Protein AF-A0A258L8W0-F1 (afdb_monomer)

Sequence (199 aa):
QYFHHAEPKHLDPQQTSNQTEILADDLEKEKIKGAIRTDFILSAEIIVITLGTVASVSFSNQVMVLVGIAIIMTVGVYGLVAAIVKLDDGGLYLAQCQAQTIIGAIKRKFGFAILKFAPYLMKALSVLGTAAMFLVGGAILTHGIPAVHHGIEQLAAGLSAAWLQWLVPTLLDGVFGVVAGIAALLIVMPAQRLFQSRQ

Nearest PDB structures (foldseek):
  1ez3-assembly1_A  TM=3.691E-01  e=5.445E+00  Rattus norvegicus
  5jtb-assembly1_A  TM=2.374E-01  e=9.234E+00  Homo sapiens

pLDDT: mean 84.36, std 12.01, range [45.19, 96.44]

Structure (mmCIF, N/CA/C/O backbone):
data_AF-A0A258L8W0-F1
#
_entry.id   AF-A0A258L8W0-F1
#
loop_
_atom_site.group_PDB
_atom_site.id
_atom_site.type_symbol
_atom_site.label_atom_id
_atom_site.label_alt_id
_atom_site.label_comp_id
_atom_site.label_asym_id
_atom_site.label_entity_id
_atom_site.label_seq_id
_atom_site.pdbx_PDB_ins_code
_atom_site.Cartn_x
_atom_site.Cartn_y
_atom_site.Cartn_z
_atom_site.occupancy
_atom_site.B_iso_or_equiv
_atom_site.auth_seq_id
_atom_site.auth_comp_id
_atom_site.auth_asym_id
_atom_site.auth_atom_id
_atom_site.pdbx_PDB_model_num
ATOM 1 N N . GLN A 1 1 ? -36.843 -57.530 16.613 1.00 51.16 1 GLN A N 1
ATOM 2 C CA . GLN A 1 1 ? -35.413 -57.902 16.650 1.00 51.16 1 GLN A CA 1
ATOM 3 C C . GLN A 1 1 ? -34.679 -56.939 15.724 1.00 51.16 1 GLN A C 1
ATOM 5 O O . GLN A 1 1 ? -35.171 -56.742 14.623 1.00 51.16 1 GLN A O 1
ATOM 10 N N . TYR A 1 2 ? -33.589 -56.325 16.204 1.00 45.19 2 TYR A N 1
ATOM 11 C CA . TYR A 1 2 ? -32.735 -55.313 15.544 1.00 45.19 2 TYR A CA 1
ATOM 12 C C . TYR A 1 2 ? -33.143 -53.831 15.655 1.00 45.19 2 TYR A C 1
ATOM 14 O O . TYR A 1 2 ? -33.259 -53.125 14.661 1.00 45.19 2 TYR A O 1
ATOM 22 N N . PHE A 1 3 ? -33.239 -53.332 16.891 1.00 47.81 3 PHE A N 1
ATOM 23 C CA . PHE A 1 3 ? -32.796 -51.966 17.190 1.00 47.81 3 PHE A CA 1
ATOM 24 C C . PHE A 1 3 ? -31.329 -52.053 17.621 1.00 47.81 3 PHE A C 1
ATOM 26 O O . PHE A 1 3 ? -31.034 -52.390 18.765 1.00 47.81 3 PHE A O 1
ATOM 33 N N . HIS A 1 4 ? -30.401 -51.821 16.691 1.00 51.84 4 HIS A N 1
ATOM 34 C CA . HIS A 1 4 ? -29.028 -51.509 17.068 1.00 51.84 4 HIS A CA 1
ATOM 35 C C . HIS A 1 4 ? -29.033 -50.084 17.619 1.00 51.84 4 HIS A C 1
ATOM 37 O O . HIS A 1 4 ? -29.134 -49.116 16.868 1.00 51.84 4 HIS A O 1
ATOM 43 N N . HIS A 1 5 ? -28.944 -49.967 18.941 1.00 49.69 5 HIS A N 1
ATOM 44 C CA . HIS A 1 5 ? -28.397 -48.778 19.571 1.00 49.69 5 HIS A CA 1
ATOM 45 C C . HIS A 1 5 ? -26.986 -48.584 19.006 1.00 49.69 5 HIS A C 1
ATOM 47 O O . HIS A 1 5 ? -26.054 -49.280 19.399 1.00 49.69 5 HIS A O 1
ATOM 53 N N . ALA A 1 6 ? -26.834 -47.683 18.036 1.00 50.84 6 ALA A N 1
ATOM 54 C CA . 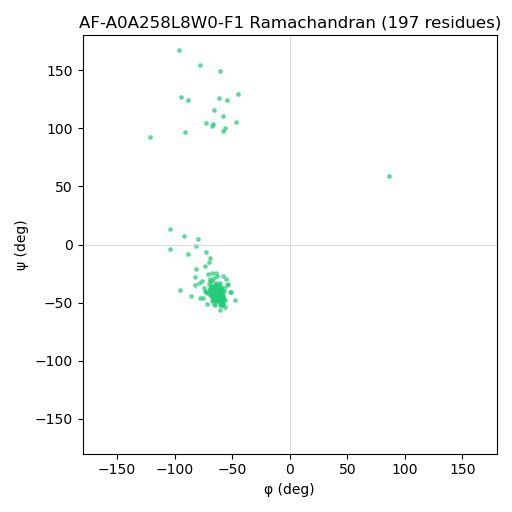ALA A 1 6 ? -25.554 -47.030 17.849 1.00 50.84 6 ALA A CA 1
ATOM 55 C C . ALA A 1 6 ? -25.375 -46.160 19.094 1.00 50.84 6 ALA A C 1
ATOM 57 O O . ALA A 1 6 ? -26.049 -45.139 19.240 1.00 50.84 6 ALA A O 1
ATOM 58 N N . GLU A 1 7 ? -24.555 -46.631 20.035 1.00 47.53 7 GLU A N 1
ATOM 59 C CA . GLU A 1 7 ? -24.037 -45.787 21.105 1.00 47.53 7 GLU A CA 1
ATOM 60 C C . GLU A 1 7 ? -23.579 -44.466 20.474 1.00 47.53 7 GLU A C 1
ATOM 62 O O . GLU A 1 7 ? -22.844 -44.496 19.476 1.00 47.53 7 GLU A O 1
ATOM 67 N N . PRO A 1 8 ? -24.004 -43.302 20.996 1.00 52.06 8 PRO A N 1
ATOM 68 C CA . PRO A 1 8 ? -23.339 -42.069 20.642 1.00 52.06 8 PRO A CA 1
ATOM 69 C C . PRO A 1 8 ? -21.888 -42.271 21.055 1.00 52.06 8 PRO A C 1
ATOM 71 O O . PRO A 1 8 ? -21.591 -42.409 22.238 1.00 52.06 8 PRO A O 1
ATOM 74 N N . LYS A 1 9 ? -21.001 -42.370 20.061 1.00 49.69 9 LYS A N 1
ATOM 75 C CA . LYS A 1 9 ? -19.556 -42.391 20.249 1.00 49.69 9 LYS A CA 1
ATOM 76 C C . LYS A 1 9 ? -19.256 -41.250 21.214 1.00 49.69 9 LYS A C 1
ATOM 78 O O . LYS A 1 9 ? -19.430 -40.094 20.832 1.00 49.69 9 LYS A O 1
ATOM 83 N N . HIS A 1 10 ? -18.952 -41.584 22.469 1.00 49.53 10 HIS A N 1
ATOM 84 C CA . HIS A 1 10 ? -18.651 -40.615 23.509 1.00 49.53 10 HIS A CA 1
ATOM 85 C C . HIS A 1 10 ? -17.459 -39.806 22.993 1.00 49.53 10 HIS A C 1
ATOM 87 O O . HIS A 1 10 ? -16.328 -40.282 22.987 1.00 49.53 10 HIS A O 1
ATOM 93 N N . LEU A 1 11 ? -17.745 -38.634 22.425 1.00 56.94 11 LEU A N 1
ATOM 94 C CA . LEU A 1 11 ? -16.742 -37.658 22.043 1.00 56.94 11 LEU A CA 1
ATOM 95 C C . LEU A 1 11 ? -16.148 -37.189 23.360 1.00 56.94 11 LEU A C 1
ATOM 97 O O . LEU A 1 11 ? -16.807 -36.478 24.119 1.00 56.94 11 LEU A O 1
ATOM 101 N N . ASP A 1 12 ? -14.949 -37.675 23.659 1.00 54.94 12 ASP A N 1
ATOM 102 C CA . ASP A 1 12 ? -14.231 -37.318 24.869 1.00 54.94 12 ASP A CA 1
ATOM 103 C C . ASP A 1 12 ? -14.127 -35.781 24.925 1.00 54.94 12 ASP A C 1
ATOM 105 O O . ASP A 1 12 ? -13.632 -35.164 23.969 1.00 54.94 12 ASP A O 1
ATOM 109 N N . PRO A 1 13 ? -14.584 -35.116 26.003 1.00 56.16 13 PRO A N 1
ATOM 110 C CA . PRO A 1 13 ? -14.490 -33.661 26.127 1.00 56.16 13 PRO A CA 1
ATOM 111 C C . PRO A 1 13 ? -13.050 -33.145 25.961 1.00 56.16 13 PRO A C 1
ATOM 113 O O . PRO A 1 13 ? -12.844 -32.060 25.421 1.00 56.16 13 PRO A O 1
ATOM 116 N N . GLN A 1 14 ? -12.054 -33.965 26.327 1.00 55.12 14 GLN A N 1
ATOM 117 C CA . GLN A 1 14 ? -10.624 -33.693 26.131 1.00 55.12 14 GLN A CA 1
ATOM 118 C C . GLN A 1 14 ? -10.156 -33.761 24.667 1.00 55.12 14 GLN A C 1
ATOM 120 O O . GLN A 1 14 ? -9.167 -33.117 24.314 1.00 55.12 14 GLN A O 1
ATOM 125 N N . GLN A 1 15 ? -10.836 -34.508 23.791 1.00 53.56 15 GLN A N 1
ATOM 126 C CA . GLN A 1 15 ? -10.522 -34.521 22.356 1.00 53.56 15 GLN A CA 1
ATOM 127 C C . GLN A 1 15 ? -11.101 -33.293 21.642 1.00 53.56 15 GLN A C 1
ATOM 129 O O . GLN A 1 15 ? -10.472 -32.763 20.729 1.00 53.56 15 GLN A O 1
ATOM 134 N N . THR A 1 16 ? -12.256 -32.798 22.097 1.00 53.41 16 THR A N 1
ATOM 135 C CA . THR A 1 16 ? -12.902 -31.602 21.528 1.00 53.41 16 THR A CA 1
ATOM 136 C C . THR A 1 16 ? -12.179 -30.315 21.944 1.00 53.41 16 THR A C 1
ATOM 138 O O . THR A 1 16 ? -12.022 -29.413 21.121 1.00 53.41 16 THR A O 1
ATOM 141 N N . SER A 1 17 ? -11.672 -30.235 23.183 1.00 57.59 17 SER A N 1
ATOM 142 C CA . SER A 1 17 ? -10.869 -29.092 23.645 1.00 57.59 17 SER A CA 1
ATOM 143 C C . SER A 1 17 ? -9.535 -28.989 22.901 1.00 57.59 17 SER A C 1
ATOM 145 O O . SER A 1 17 ? -9.240 -27.933 22.355 1.00 57.59 17 SER A O 1
ATOM 147 N N . ASN A 1 18 ? -8.799 -30.100 22.763 1.00 61.00 18 ASN A N 1
ATOM 148 C CA . ASN A 1 18 ? -7.532 -30.127 22.024 1.00 61.00 18 ASN A CA 1
ATOM 149 C C . ASN A 1 18 ? -7.718 -29.766 20.544 1.00 61.00 18 ASN A C 1
ATOM 151 O O . ASN A 1 18 ? -6.944 -28.986 20.003 1.00 61.00 18 ASN A O 1
ATOM 155 N N . GLN A 1 19 ? -8.751 -30.288 19.873 1.00 62.31 19 GLN A N 1
ATOM 156 C CA . GLN A 1 19 ? -9.008 -29.933 18.471 1.00 62.31 19 GLN A CA 1
ATOM 157 C C . GLN A 1 19 ? -9.385 -28.456 18.310 1.00 62.31 19 GLN A C 1
ATOM 159 O O . GLN A 1 19 ? -8.938 -27.820 17.362 1.00 62.31 19 GLN A O 1
ATOM 164 N N . THR A 1 20 ? -10.161 -27.890 19.237 1.00 66.81 20 THR A N 1
ATOM 165 C CA . THR A 1 20 ? -10.550 -26.471 19.184 1.00 66.81 20 THR A CA 1
ATOM 166 C C . THR A 1 20 ? -9.358 -25.545 19.446 1.00 66.81 20 THR A C 1
ATOM 168 O O . THR A 1 20 ? -9.224 -24.528 18.771 1.00 66.81 20 THR A O 1
ATOM 171 N N . GLU A 1 21 ? -8.466 -25.909 20.372 1.00 67.88 21 GLU A N 1
ATOM 172 C CA . GLU A 1 21 ? -7.233 -25.163 20.660 1.00 67.88 21 GLU A CA 1
ATOM 173 C C . GLU A 1 21 ? -6.228 -25.232 19.499 1.00 67.88 21 GLU A C 1
ATOM 175 O O . GLU A 1 21 ? -5.686 -24.199 19.110 1.00 67.88 21 GLU A O 1
ATOM 180 N N . ILE A 1 22 ? -6.042 -26.407 18.882 1.00 68.75 22 ILE A N 1
ATOM 181 C CA . ILE A 1 22 ? -5.173 -26.574 17.701 1.00 68.75 22 ILE A CA 1
ATOM 182 C C . ILE A 1 22 ? -5.699 -25.746 16.517 1.00 68.75 22 ILE A C 1
ATOM 184 O O . ILE A 1 22 ? -4.935 -25.031 15.874 1.00 68.75 22 ILE A O 1
ATOM 188 N N . LEU A 1 23 ? -7.014 -25.774 16.263 1.00 72.69 23 LEU A N 1
ATOM 189 C CA . LEU A 1 23 ? -7.635 -24.973 15.202 1.00 72.69 23 LEU A CA 1
ATOM 190 C C . LEU A 1 23 ? -7.525 -23.462 15.467 1.00 72.69 23 LEU A C 1
ATOM 192 O O . LEU A 1 23 ? -7.377 -22.687 14.524 1.00 72.69 23 LEU A O 1
ATOM 196 N N . ALA A 1 24 ? -7.597 -23.023 16.726 1.00 77.25 24 ALA A N 1
ATOM 197 C CA . ALA A 1 24 ? -7.442 -21.614 17.084 1.00 77.25 24 ALA A CA 1
ATOM 198 C C . ALA A 1 24 ? -6.004 -21.111 16.859 1.00 77.25 24 ALA A C 1
ATOM 200 O O . ALA A 1 24 ? -5.827 -20.029 16.295 1.00 77.25 24 ALA A O 1
ATOM 201 N N . ASP A 1 25 ? -5.001 -21.908 17.235 1.00 81.06 25 ASP A N 1
ATOM 202 C CA . ASP A 1 25 ? -3.576 -21.596 17.049 1.00 81.06 25 ASP A CA 1
ATOM 203 C C . ASP A 1 25 ? -3.191 -21.554 15.556 1.00 81.06 25 ASP A C 1
ATOM 205 O O . ASP A 1 25 ? -2.486 -20.648 15.106 1.00 81.06 25 ASP A O 1
ATOM 209 N N . ASP A 1 26 ? -3.726 -22.466 14.740 1.00 80.62 26 ASP A N 1
ATOM 210 C CA . ASP A 1 26 ? -3.496 -22.463 13.289 1.00 80.62 26 ASP A CA 1
ATOM 211 C C . ASP A 1 26 ? -4.078 -21.210 12.611 1.00 80.62 26 ASP A C 1
ATOM 213 O O . ASP A 1 26 ? -3.403 -20.562 11.804 1.00 80.62 26 ASP A O 1
ATOM 217 N N . LEU A 1 27 ? -5.293 -20.797 12.989 1.00 85.19 27 LEU A N 1
ATOM 218 C CA . LEU A 1 27 ? -5.906 -19.564 12.483 1.00 85.19 27 LEU A CA 1
ATOM 219 C C . LEU A 1 27 ? -5.147 -18.304 12.924 1.00 85.19 27 LEU A C 1
ATOM 221 O O . LEU A 1 27 ? -5.076 -17.327 12.172 1.00 85.19 27 LEU A O 1
ATOM 225 N N . GLU A 1 28 ? -4.597 -18.288 14.138 1.00 85.56 28 GLU A N 1
ATOM 226 C CA . GLU A 1 28 ? -3.771 -17.183 14.628 1.00 85.56 28 GLU A CA 1
ATOM 227 C C . GLU A 1 28 ? -2.455 -17.088 13.847 1.00 85.56 28 GLU A C 1
ATOM 229 O O . GLU A 1 28 ? -2.113 -16.015 13.337 1.00 85.56 28 GLU A O 1
ATOM 234 N N . LYS A 1 29 ? -1.767 -18.216 13.646 1.00 85.81 29 LYS A N 1
ATOM 235 C CA . LYS A 1 29 ? -0.545 -18.291 12.832 1.00 85.81 29 LYS A CA 1
ATOM 236 C C . LYS A 1 29 ? -0.778 -17.830 11.399 1.00 85.81 29 LYS A C 1
ATOM 238 O O . LYS A 1 29 ? 0.050 -17.093 10.858 1.00 85.81 29 LYS A O 1
ATOM 243 N N . GLU A 1 30 ? -1.888 -18.217 10.775 1.00 85.25 30 GLU A N 1
ATOM 244 C CA . GLU A 1 30 ? -2.232 -17.759 9.426 1.00 85.25 30 GLU A CA 1
ATOM 245 C C . GLU A 1 30 ? -2.452 -16.245 9.366 1.00 85.25 30 GLU A C 1
ATOM 247 O O . GLU A 1 30 ? -1.932 -15.585 8.459 1.00 85.25 30 GLU A O 1
ATOM 252 N N . LYS A 1 31 ? -3.150 -15.668 10.353 1.00 85.88 31 LYS A N 1
ATOM 253 C CA . LYS A 1 31 ? -3.352 -14.214 10.449 1.00 85.88 31 LYS A CA 1
ATOM 254 C C . LYS A 1 31 ? -2.032 -13.470 10.621 1.00 85.88 31 LYS A C 1
ATOM 256 O O . LYS A 1 31 ? -1.784 -12.510 9.892 1.00 85.88 31 LYS A O 1
ATOM 261 N N . ILE A 1 32 ? -1.168 -13.931 11.527 1.00 88.81 32 ILE A N 1
ATOM 262 C CA . ILE A 1 32 ? 0.155 -13.336 11.761 1.00 88.81 32 ILE A CA 1
ATOM 263 C C . ILE A 1 32 ? 0.994 -13.408 10.481 1.00 88.81 32 ILE A C 1
ATOM 265 O O . ILE A 1 32 ? 1.554 -12.405 10.039 1.00 88.81 32 ILE A O 1
ATOM 269 N N . LYS A 1 33 ? 1.030 -14.570 9.822 1.00 86.25 33 LYS A N 1
ATOM 270 C CA . LYS A 1 33 ? 1.772 -14.767 8.570 1.00 86.25 33 LYS A CA 1
ATOM 271 C C . LYS A 1 33 ? 1.262 -13.865 7.443 1.00 86.25 33 LYS A C 1
ATOM 273 O O . LYS A 1 33 ? 2.066 -13.329 6.678 1.00 86.25 33 LYS A O 1
ATOM 278 N N . GLY A 1 34 ? -0.054 -13.686 7.338 1.00 85.81 34 GLY A N 1
ATOM 279 C CA . GLY A 1 34 ? -0.676 -12.766 6.385 1.00 85.81 34 GLY A CA 1
ATOM 280 C C . GLY A 1 34 ? -0.311 -11.304 6.655 1.00 85.81 34 GLY A C 1
ATOM 281 O O . GLY A 1 34 ? 0.058 -10.581 5.725 1.00 85.81 34 GLY A O 1
ATOM 282 N N . ALA A 1 35 ? -0.340 -10.887 7.923 1.00 86.00 35 ALA A N 1
ATOM 283 C CA . ALA A 1 35 ? 0.034 -9.537 8.336 1.00 86.00 35 ALA A CA 1
ATOM 284 C C . ALA A 1 35 ? 1.503 -9.228 8.011 1.00 86.00 35 ALA A C 1
ATOM 286 O O . ALA A 1 35 ? 1.780 -8.218 7.369 1.00 86.00 35 ALA A O 1
ATOM 287 N N . ILE A 1 36 ? 2.427 -10.140 8.337 1.00 88.12 36 ILE A N 1
ATOM 288 C CA . ILE A 1 36 ? 3.862 -9.980 8.041 1.00 88.12 36 ILE A CA 1
ATOM 289 C C . ILE A 1 36 ? 4.106 -9.843 6.535 1.00 88.12 36 ILE A C 1
ATOM 291 O O . ILE A 1 36 ? 4.871 -8.985 6.102 1.00 88.12 36 ILE A O 1
ATOM 295 N N . ARG A 1 37 ? 3.449 -10.671 5.709 1.00 86.12 37 ARG A N 1
ATOM 296 C CA . ARG A 1 37 ? 3.601 -10.591 4.248 1.00 86.12 37 ARG A CA 1
ATOM 297 C C . ARG A 1 37 ? 3.140 -9.234 3.714 1.00 86.12 37 ARG A C 1
ATOM 299 O O . ARG A 1 37 ? 3.797 -8.675 2.844 1.00 86.12 37 ARG A O 1
ATOM 306 N N . THR A 1 38 ? 2.022 -8.730 4.225 1.00 86.44 38 THR A N 1
ATOM 307 C CA . THR A 1 38 ? 1.450 -7.447 3.798 1.00 86.44 38 THR A CA 1
ATOM 308 C C . THR A 1 38 ? 2.361 -6.282 4.191 1.00 86.44 38 THR A C 1
ATOM 310 O O . THR A 1 38 ? 2.636 -5.418 3.363 1.00 86.44 38 THR A O 1
ATOM 313 N N . ASP A 1 39 ? 2.895 -6.300 5.412 1.00 85.81 39 ASP A N 1
ATOM 314 C CA . ASP A 1 39 ? 3.819 -5.280 5.921 1.00 85.81 39 ASP A CA 1
ATOM 315 C C . ASP A 1 39 ? 5.165 -5.281 5.171 1.00 85.81 39 ASP A C 1
ATOM 317 O O . ASP A 1 39 ? 5.691 -4.226 4.814 1.00 85.81 39 ASP A O 1
ATOM 321 N N . PHE A 1 40 ? 5.690 -6.462 4.819 1.00 86.00 40 PHE A N 1
ATOM 322 C CA . PHE A 1 40 ? 6.905 -6.577 4.003 1.00 86.00 40 PHE A CA 1
ATOM 323 C C . PHE A 1 40 ? 6.719 -6.010 2.591 1.00 86.00 40 PHE A C 1
ATOM 325 O O . PHE A 1 40 ? 7.595 -5.318 2.078 1.00 86.00 40 PHE A O 1
ATOM 332 N N . ILE A 1 41 ? 5.575 -6.282 1.957 1.00 84.88 41 ILE A N 1
ATOM 333 C CA . ILE A 1 41 ? 5.279 -5.751 0.622 1.00 84.88 41 ILE A CA 1
ATOM 334 C C . ILE A 1 41 ? 5.144 -4.226 0.680 1.00 84.88 41 ILE A C 1
ATOM 336 O O . ILE A 1 41 ? 5.787 -3.547 -0.117 1.00 84.88 41 ILE A O 1
ATOM 340 N N . LEU A 1 42 ? 4.395 -3.684 1.650 1.00 86.69 42 LEU A N 1
ATOM 341 C CA . LEU A 1 42 ? 4.242 -2.230 1.788 1.00 86.69 42 LEU A CA 1
ATOM 342 C C . LEU A 1 42 ? 5.553 -1.517 2.105 1.00 86.69 42 LEU A C 1
ATOM 344 O O . LEU A 1 42 ? 5.834 -0.456 1.550 1.00 86.69 42 LEU A O 1
ATOM 348 N N . SER A 1 43 ? 6.371 -2.079 2.989 1.00 87.19 43 SER A N 1
ATOM 349 C CA . SER A 1 43 ? 7.666 -1.482 3.313 1.00 87.19 43 SER A CA 1
ATOM 350 C C . SER A 1 43 ? 8.622 -1.523 2.117 1.00 87.19 43 SER A C 1
ATOM 352 O O . SER A 1 43 ? 9.278 -0.520 1.836 1.00 87.19 43 SER A O 1
ATOM 354 N N . ALA A 1 44 ? 8.655 -2.622 1.355 1.00 88.31 44 ALA A N 1
ATOM 355 C CA . ALA A 1 44 ? 9.440 -2.711 0.124 1.00 88.31 44 ALA A CA 1
ATOM 356 C C . ALA A 1 44 ? 8.967 -1.707 -0.941 1.00 88.31 44 ALA A C 1
ATOM 358 O O . ALA A 1 44 ? 9.790 -1.064 -1.589 1.00 88.31 44 ALA A O 1
ATOM 359 N N . GLU A 1 45 ? 7.656 -1.538 -1.089 1.00 87.12 45 GLU A N 1
ATOM 360 C CA . GLU A 1 45 ? 7.031 -0.585 -2.007 1.00 87.12 45 GLU A CA 1
ATOM 361 C C . GLU A 1 45 ? 7.478 0.855 -1.715 1.00 87.12 45 GLU A C 1
ATOM 363 O O . GLU A 1 45 ? 8.015 1.528 -2.598 1.00 87.12 45 GLU A O 1
ATOM 368 N N . ILE A 1 46 ? 7.369 1.299 -0.458 1.00 87.44 46 ILE A N 1
ATOM 369 C CA . ILE A 1 46 ? 7.819 2.634 -0.032 1.00 87.44 46 ILE A CA 1
ATOM 370 C C . ILE A 1 46 ? 9.318 2.820 -0.302 1.00 87.44 46 ILE A C 1
ATOM 372 O O . ILE A 1 46 ? 9.734 3.886 -0.768 1.00 87.44 46 ILE A O 1
ATOM 376 N N . ILE A 1 47 ? 10.133 1.793 -0.041 1.00 89.94 47 ILE A N 1
ATOM 377 C CA . ILE A 1 47 ? 11.581 1.844 -0.273 1.00 89.94 47 ILE A CA 1
ATOM 378 C C . ILE A 1 47 ? 11.892 2.007 -1.761 1.00 89.94 47 ILE A C 1
ATOM 380 O O . ILE A 1 47 ? 12.676 2.887 -2.116 1.00 89.94 47 ILE A O 1
ATOM 384 N N . VAL A 1 48 ? 11.278 1.201 -2.631 1.00 88.88 48 VAL A N 1
ATOM 385 C CA . VAL A 1 48 ? 11.513 1.240 -4.083 1.00 88.88 48 VAL A CA 1
ATOM 386 C C . VAL A 1 48 ? 11.073 2.573 -4.676 1.00 88.88 48 VAL A C 1
ATOM 388 O O . VAL A 1 48 ? 11.820 3.159 -5.457 1.00 88.88 48 VAL A O 1
ATOM 391 N N . ILE A 1 49 ? 9.914 3.095 -4.272 1.00 87.56 49 ILE A N 1
ATOM 392 C CA . ILE A 1 49 ? 9.430 4.407 -4.725 1.00 87.56 49 ILE A CA 1
ATOM 393 C C . ILE A 1 49 ? 10.404 5.498 -4.306 1.00 87.56 49 ILE A C 1
ATOM 395 O O . ILE A 1 49 ? 10.834 6.305 -5.128 1.00 87.56 49 ILE A O 1
ATOM 399 N N . THR A 1 50 ? 10.790 5.502 -3.031 1.00 89.06 50 THR A N 1
ATOM 400 C CA . THR A 1 50 ? 11.717 6.503 -2.509 1.00 89.06 50 THR A CA 1
ATOM 401 C C . THR A 1 50 ? 13.041 6.436 -3.262 1.00 89.06 50 THR A C 1
ATOM 403 O O . THR A 1 50 ? 13.464 7.442 -3.823 1.00 89.06 50 THR A O 1
ATOM 406 N N . LEU A 1 51 ? 13.646 5.250 -3.366 1.00 89.12 51 LEU A N 1
ATOM 407 C CA . LEU A 1 51 ? 14.892 5.035 -4.104 1.00 89.12 51 LEU A CA 1
ATOM 408 C C . LEU A 1 51 ? 14.788 5.465 -5.567 1.00 89.12 51 LEU A C 1
ATOM 410 O O . LEU A 1 51 ? 15.720 6.085 -6.065 1.00 89.12 51 LEU A O 1
ATOM 414 N N . GLY A 1 52 ? 13.667 5.195 -6.236 1.00 86.31 52 GLY A N 1
ATOM 415 C CA . GLY A 1 52 ? 13.422 5.657 -7.600 1.00 86.31 52 GLY A CA 1
ATOM 416 C C . GLY A 1 52 ? 13.414 7.184 -7.705 1.00 86.31 52 GLY A C 1
ATOM 417 O O . GLY A 1 52 ? 14.097 7.745 -8.559 1.00 86.31 52 GLY A O 1
ATOM 418 N N . THR A 1 53 ? 12.710 7.874 -6.802 1.00 86.56 53 THR A N 1
ATOM 419 C CA . THR A 1 53 ? 12.611 9.348 -6.823 1.00 86.56 53 THR A CA 1
ATOM 420 C C . THR A 1 53 ? 13.919 10.058 -6.480 1.00 86.56 53 THR A C 1
ATOM 422 O O . THR A 1 53 ? 14.190 11.136 -7.006 1.00 86.56 53 THR A O 1
ATOM 425 N N . VAL A 1 54 ? 14.751 9.459 -5.624 1.00 92.50 54 VAL A N 1
ATOM 426 C CA . VAL A 1 54 ? 16.038 10.030 -5.202 1.00 92.50 54 VAL A CA 1
ATOM 427 C C . VAL A 1 54 ? 17.242 9.370 -5.879 1.00 92.50 54 VAL A C 1
ATOM 429 O O . VAL A 1 54 ? 18.380 9.605 -5.481 1.00 92.50 54 VAL A O 1
ATOM 432 N N . ALA A 1 55 ? 17.035 8.581 -6.934 1.00 88.81 55 ALA A N 1
ATOM 433 C CA . ALA A 1 55 ? 18.104 7.823 -7.586 1.00 88.81 55 ALA A CA 1
ATOM 434 C C . ALA A 1 55 ? 19.261 8.703 -8.099 1.00 88.81 55 ALA A C 1
ATOM 436 O O . ALA A 1 55 ? 20.398 8.245 -8.191 1.00 88.81 55 ALA A O 1
ATOM 437 N N . SER A 1 56 ? 18.985 9.972 -8.415 1.00 91.81 56 SER A N 1
ATOM 438 C CA . SER A 1 56 ? 19.948 10.925 -8.977 1.00 91.81 56 SER A CA 1
ATOM 439 C C . SER A 1 56 ? 20.764 11.711 -7.941 1.00 91.81 56 SER A C 1
ATOM 441 O O . SER A 1 56 ? 21.700 12.414 -8.326 1.00 91.81 56 SER A O 1
ATOM 443 N N . VAL A 1 57 ? 20.449 11.621 -6.642 1.00 93.62 57 VAL A N 1
ATOM 444 C CA . VAL A 1 57 ? 21.189 12.342 -5.585 1.00 93.62 57 VAL A CA 1
ATOM 445 C C . VAL A 1 57 ? 22.268 11.469 -4.936 1.00 93.62 57 VAL A C 1
ATOM 447 O O . VAL A 1 57 ? 22.298 10.253 -5.115 1.00 93.62 57 VAL A O 1
ATOM 450 N N . SER A 1 58 ? 23.169 12.086 -4.162 1.00 96.44 58 SER A N 1
ATOM 451 C CA . SER A 1 58 ? 24.244 11.372 -3.459 1.00 96.44 58 SER A CA 1
ATOM 452 C C . SER A 1 58 ? 23.701 10.337 -2.468 1.00 96.44 58 SER A C 1
ATOM 454 O O . SER A 1 58 ? 22.657 10.541 -1.848 1.00 96.44 58 SER A O 1
ATOM 456 N N . PHE A 1 59 ? 24.446 9.249 -2.255 1.00 93.81 59 PHE A N 1
ATOM 457 C CA . PHE A 1 59 ? 24.046 8.158 -1.356 1.00 93.81 59 PHE A CA 1
ATOM 458 C C . PHE A 1 59 ? 23.656 8.641 0.054 1.00 93.81 59 PHE A C 1
ATOM 460 O O . PHE A 1 59 ? 22.650 8.204 0.602 1.00 93.81 59 PHE A O 1
ATOM 467 N N . SER A 1 60 ? 24.402 9.602 0.614 1.00 95.56 60 SER A N 1
ATOM 468 C CA . SER A 1 60 ? 24.089 10.196 1.924 1.00 95.56 60 SER A CA 1
ATOM 469 C C . SER A 1 60 ? 22.700 10.846 1.946 1.00 95.56 60 SER A C 1
ATOM 471 O O . SER A 1 60 ? 21.917 10.630 2.872 1.00 95.56 60 SER A O 1
ATOM 473 N N . ASN A 1 61 ? 22.355 11.585 0.886 1.00 94.19 61 ASN A N 1
ATOM 474 C CA . ASN A 1 61 ? 21.041 12.207 0.756 1.00 94.19 61 ASN A CA 1
ATOM 475 C C . ASN A 1 61 ? 19.945 11.159 0.536 1.00 94.19 61 ASN A C 1
ATOM 477 O O . ASN A 1 61 ? 18.867 11.297 1.107 1.00 94.19 61 ASN A O 1
ATOM 481 N N . GLN A 1 62 ? 20.217 10.096 -0.230 1.00 94.62 62 GLN A N 1
ATOM 482 C CA . GLN A 1 62 ? 19.260 9.000 -0.415 1.00 94.62 62 GLN A CA 1
ATOM 483 C C . GLN A 1 62 ? 18.900 8.342 0.919 1.00 94.62 62 GLN A C 1
ATOM 485 O O . GLN A 1 62 ? 17.721 8.190 1.227 1.00 94.62 62 GLN A O 1
ATOM 490 N N . VAL A 1 63 ? 19.903 8.012 1.740 1.00 94.38 63 VAL A N 1
ATOM 491 C CA . VAL A 1 63 ? 19.694 7.411 3.067 1.00 94.38 63 VAL A CA 1
ATOM 492 C C . VAL A 1 63 ? 18.912 8.355 3.979 1.00 94.38 63 VAL A C 1
ATOM 494 O O . VAL A 1 63 ? 17.966 7.925 4.635 1.00 94.38 63 VAL A O 1
ATOM 497 N N . MET A 1 64 ? 19.256 9.646 3.996 1.00 95.75 64 MET A N 1
ATOM 498 C CA . MET A 1 64 ? 18.552 10.640 4.810 1.00 95.75 64 MET A CA 1
ATOM 499 C C . MET A 1 64 ? 17.074 10.767 4.418 1.00 95.75 64 MET A C 1
ATOM 501 O O . MET A 1 64 ? 16.209 10.775 5.295 1.00 95.75 64 MET A O 1
ATOM 505 N N . VAL A 1 65 ? 16.770 10.831 3.118 1.00 94.38 65 VAL A N 1
ATOM 506 C CA . VAL A 1 65 ? 15.385 10.895 2.628 1.00 94.38 65 VAL A CA 1
ATOM 507 C C . VAL A 1 65 ? 14.640 9.600 2.939 1.00 94.38 65 VAL A C 1
ATOM 509 O O . VAL A 1 65 ? 13.518 9.660 3.435 1.00 94.38 65 VAL A O 1
ATOM 512 N N . LEU A 1 66 ? 15.265 8.440 2.723 1.00 92.81 66 LEU A N 1
ATOM 513 C CA . LEU A 1 66 ? 14.655 7.137 2.985 1.00 92.81 66 LEU A CA 1
ATOM 514 C C . LEU A 1 66 ? 14.280 6.964 4.461 1.00 92.81 66 LEU A C 1
ATOM 516 O O . LEU A 1 66 ? 13.153 6.580 4.766 1.00 92.81 66 LEU A O 1
ATOM 520 N N . VAL A 1 67 ? 15.185 7.311 5.381 1.00 94.19 67 VAL A N 1
ATOM 521 C CA . VAL A 1 67 ? 14.912 7.286 6.827 1.00 94.19 67 VAL A CA 1
ATOM 522 C C . VAL A 1 67 ? 13.825 8.298 7.198 1.00 94.19 67 VAL A C 1
ATOM 524 O O . VAL A 1 67 ? 12.916 7.969 7.960 1.00 94.19 67 VAL A O 1
ATOM 527 N N . GLY A 1 68 ? 13.876 9.511 6.640 1.00 95.12 68 GLY A N 1
ATOM 528 C CA . GLY A 1 68 ? 12.869 10.543 6.880 1.00 95.12 68 GLY A CA 1
ATOM 529 C C . GLY A 1 68 ? 11.466 10.106 6.456 1.00 95.12 68 GLY A C 1
ATOM 530 O O . GLY A 1 68 ? 10.532 10.179 7.255 1.00 95.12 68 GLY A O 1
ATOM 531 N N . ILE A 1 69 ? 11.321 9.592 5.232 1.00 93.44 69 ILE A N 1
ATOM 532 C CA . ILE A 1 69 ? 10.049 9.074 4.712 1.00 93.44 69 ILE A CA 1
ATOM 533 C C . ILE A 1 69 ? 9.580 7.874 5.534 1.00 93.44 69 ILE A C 1
ATOM 535 O O . ILE A 1 69 ? 8.408 7.829 5.899 1.00 93.44 69 ILE A O 1
ATOM 539 N N . ALA A 1 70 ? 10.471 6.946 5.898 1.00 90.25 70 ALA A N 1
ATOM 540 C CA . ALA A 1 70 ? 10.109 5.796 6.724 1.00 90.25 70 ALA A CA 1
ATOM 541 C C . ALA A 1 70 ? 9.504 6.221 8.073 1.00 90.25 70 ALA A C 1
ATOM 543 O O . ALA A 1 70 ? 8.452 5.714 8.465 1.00 90.25 70 ALA A O 1
ATOM 544 N N . ILE A 1 71 ? 10.110 7.194 8.763 1.00 94.69 71 ILE A N 1
ATOM 545 C CA . ILE A 1 71 ? 9.591 7.717 10.036 1.00 94.69 71 ILE A CA 1
ATOM 546 C C . ILE A 1 71 ? 8.262 8.446 9.827 1.00 94.69 71 ILE A C 1
ATOM 548 O O . ILE A 1 71 ? 7.303 8.181 10.552 1.00 94.69 71 ILE A O 1
ATOM 552 N N . ILE A 1 72 ? 8.185 9.340 8.835 1.00 94.75 72 ILE A N 1
ATOM 553 C CA . ILE A 1 72 ? 6.974 10.122 8.546 1.00 94.75 72 ILE A CA 1
ATOM 554 C C . ILE A 1 72 ? 5.806 9.202 8.205 1.00 94.75 72 ILE A C 1
ATOM 556 O O . ILE A 1 72 ? 4.717 9.392 8.734 1.00 94.75 72 ILE A O 1
ATOM 560 N N . MET A 1 73 ? 6.021 8.190 7.366 1.00 90.44 73 MET A N 1
ATOM 561 C CA . MET A 1 73 ? 4.977 7.241 6.989 1.00 90.44 73 MET A CA 1
ATOM 562 C C . MET A 1 73 ? 4.578 6.351 8.161 1.00 90.44 73 MET A C 1
ATOM 564 O O . MET A 1 73 ? 3.389 6.138 8.372 1.00 90.44 73 MET A O 1
ATOM 568 N N . THR A 1 74 ? 5.535 5.901 8.977 1.00 91.06 74 THR A N 1
ATOM 569 C CA . THR A 1 74 ? 5.228 5.125 10.185 1.00 91.06 74 THR A CA 1
ATOM 570 C C . THR A 1 74 ? 4.358 5.946 11.136 1.00 91.06 74 THR A C 1
ATOM 572 O O . THR A 1 74 ? 3.245 5.552 11.469 1.00 91.06 74 THR A O 1
ATOM 575 N N . VAL A 1 75 ? 4.803 7.137 11.536 1.00 95.06 75 VAL A N 1
ATOM 576 C CA . VAL A 1 75 ? 4.039 7.976 12.469 1.00 95.06 75 VAL A CA 1
ATOM 577 C C . VAL A 1 75 ? 2.728 8.453 11.842 1.00 95.06 75 VAL A C 1
ATOM 579 O O . VAL A 1 75 ? 1.692 8.441 12.502 1.00 95.06 75 VAL A O 1
ATOM 582 N N . GLY A 1 76 ? 2.749 8.844 10.571 1.00 93.25 76 GLY A N 1
ATOM 583 C CA . GLY A 1 76 ? 1.596 9.375 9.854 1.00 93.25 76 GLY A CA 1
ATOM 584 C C . GLY A 1 76 ? 0.492 8.341 9.663 1.00 93.25 76 GLY A C 1
ATOM 585 O O . GLY A 1 76 ? -0.652 8.603 10.026 1.00 93.25 76 GLY A O 1
ATOM 586 N N . VAL A 1 77 ? 0.820 7.154 9.144 1.00 90.06 77 VAL A N 1
ATOM 587 C CA . VAL A 1 77 ? -0.172 6.103 8.872 1.00 90.06 77 VAL A CA 1
ATOM 588 C C . VAL A 1 77 ? -0.673 5.488 10.174 1.00 90.06 77 VAL A C 1
ATOM 590 O O . VAL A 1 77 ? -1.883 5.460 10.399 1.00 90.06 77 VAL A O 1
ATOM 593 N N . TYR A 1 78 ? 0.222 5.056 11.070 1.00 89.50 78 TYR A N 1
ATOM 594 C CA . TYR A 1 78 ? -0.205 4.461 12.341 1.00 89.50 78 TYR A CA 1
ATOM 595 C C . TYR A 1 78 ? -0.908 5.484 13.240 1.00 89.50 78 TYR A C 1
ATOM 597 O O . TYR A 1 78 ? -1.885 5.140 13.901 1.00 89.50 78 TYR A O 1
ATOM 605 N N . GLY A 1 79 ? -0.480 6.749 13.223 1.00 93.44 79 GLY A N 1
ATOM 606 C CA . GLY A 1 79 ? -1.141 7.837 13.942 1.00 93.44 79 GLY A CA 1
ATOM 607 C C . GLY A 1 79 ? -2.538 8.139 13.401 1.00 93.44 79 GLY A C 1
ATOM 608 O O . GLY A 1 79 ? -3.475 8.277 14.187 1.00 93.44 79 GLY A O 1
ATOM 609 N N . LEU A 1 80 ? -2.709 8.179 12.075 1.00 90.81 80 LEU A N 1
ATOM 610 C CA . LEU A 1 80 ? -4.017 8.365 11.445 1.00 90.81 80 LEU A CA 1
ATOM 611 C C . LEU A 1 80 ? -4.965 7.207 11.774 1.00 90.81 80 LEU A C 1
ATOM 613 O O . LEU A 1 80 ? -6.100 7.444 12.185 1.00 90.81 80 LEU A O 1
ATOM 617 N N . VAL A 1 81 ? -4.502 5.963 11.641 1.00 90.00 81 VAL A N 1
ATOM 618 C CA . VAL A 1 81 ? -5.304 4.775 11.969 1.00 90.00 81 VAL A CA 1
ATOM 619 C C . VAL A 1 81 ? -5.671 4.770 13.453 1.00 90.00 81 VAL A C 1
ATOM 621 O O . VAL A 1 81 ? -6.840 4.588 13.787 1.00 90.00 81 VAL A O 1
ATOM 624 N N . ALA A 1 82 ? -4.721 5.053 14.348 1.00 90.50 82 ALA A N 1
ATOM 625 C CA . ALA A 1 82 ? -4.984 5.146 15.782 1.00 90.50 82 ALA A CA 1
ATOM 626 C C . ALA A 1 82 ? -5.991 6.255 16.114 1.00 90.50 82 ALA A C 1
ATOM 628 O O . ALA A 1 82 ? -6.860 6.054 16.960 1.00 90.50 82 ALA A O 1
ATOM 629 N N . ALA A 1 83 ? -5.922 7.404 15.438 1.00 90.31 83 ALA A N 1
ATOM 630 C CA . ALA A 1 83 ? -6.896 8.476 15.602 1.00 90.31 83 ALA A CA 1
ATOM 631 C C . ALA A 1 83 ? -8.299 8.034 15.163 1.00 90.31 83 ALA A C 1
ATOM 633 O O . ALA A 1 83 ? -9.263 8.277 15.885 1.00 90.31 83 ALA A O 1
ATOM 634 N N . ILE A 1 84 ? -8.418 7.340 14.028 1.00 88.38 84 ILE A N 1
ATOM 635 C CA . ILE A 1 84 ? -9.695 6.810 13.533 1.00 88.38 84 ILE A CA 1
ATOM 636 C C . ILE A 1 84 ? -10.293 5.802 14.523 1.00 88.38 84 ILE A C 1
ATOM 638 O O . ILE A 1 84 ? -11.463 5.925 14.880 1.00 88.38 84 ILE A O 1
ATOM 642 N N . VAL A 1 85 ? -9.493 4.856 15.020 1.00 88.19 85 VAL A N 1
ATOM 643 C CA . VAL A 1 85 ? -9.941 3.854 16.003 1.00 88.19 85 VAL A CA 1
ATOM 644 C C . VAL A 1 85 ? -10.340 4.518 17.323 1.00 88.19 85 VAL A C 1
ATOM 646 O O . VAL A 1 85 ? -11.392 4.222 17.878 1.00 88.19 85 VAL A O 1
ATOM 649 N N . LYS A 1 86 ? -9.566 5.505 17.790 1.00 88.31 86 LYS A N 1
ATOM 650 C CA . LYS A 1 86 ? -9.889 6.263 19.008 1.00 88.31 86 LYS A CA 1
ATOM 651 C C . LYS A 1 86 ? -11.207 7.031 18.882 1.00 88.31 86 LYS A C 1
ATOM 653 O O . LYS A 1 86 ? -11.924 7.180 19.871 1.00 88.31 86 LYS A O 1
ATOM 658 N N . LEU A 1 87 ? -11.517 7.550 17.693 1.00 87.38 87 LEU A N 1
ATOM 659 C CA . LEU A 1 87 ? -12.791 8.217 17.422 1.00 87.38 87 LEU A CA 1
ATOM 660 C C . LEU A 1 87 ? -13.962 7.226 17.442 1.00 87.38 87 LEU A C 1
ATOM 662 O O . LEU A 1 87 ? -15.022 7.587 17.952 1.00 87.38 87 LEU A O 1
ATOM 666 N N . ASP A 1 88 ? -13.772 5.999 16.950 1.00 86.56 88 ASP A N 1
ATOM 667 C CA . ASP A 1 88 ? -14.775 4.927 17.022 1.00 86.56 88 ASP A CA 1
ATOM 668 C C . ASP A 1 88 ? -15.061 4.511 18.477 1.00 86.56 88 ASP A C 1
ATOM 670 O O . ASP A 1 88 ? -16.198 4.611 18.950 1.00 86.56 88 ASP A O 1
ATOM 674 N N . ASP A 1 89 ? -14.010 4.202 19.243 1.00 84.75 89 ASP A N 1
ATOM 675 C CA . ASP A 1 89 ? -14.109 3.872 20.672 1.00 84.75 89 ASP A CA 1
ATOM 676 C C . ASP A 1 89 ? -14.726 5.026 21.486 1.00 84.75 89 ASP A C 1
ATOM 678 O O . ASP A 1 89 ? -15.559 4.829 22.377 1.00 84.75 89 ASP A O 1
ATOM 682 N N . GLY A 1 90 ? -14.362 6.269 21.154 1.00 84.88 90 GLY A N 1
ATOM 683 C CA . GLY A 1 90 ? -14.957 7.472 21.735 1.00 84.88 90 GLY A CA 1
ATOM 684 C C . GLY A 1 90 ? -16.442 7.623 21.392 1.00 84.88 90 GLY A C 1
ATOM 685 O O . GLY A 1 90 ? -17.231 8.060 22.232 1.00 84.88 90 GLY A O 1
ATOM 686 N N . GLY A 1 91 ? -16.854 7.213 20.191 1.00 84.69 91 GLY A N 1
ATOM 687 C CA . GLY A 1 91 ? -18.251 7.167 19.768 1.00 84.69 91 GLY A CA 1
ATOM 688 C C . GLY A 1 91 ? -19.101 6.273 20.669 1.00 84.69 91 GLY A C 1
ATOM 689 O O . GLY A 1 91 ? -20.194 6.678 21.078 1.00 84.69 91 GLY A O 1
ATOM 690 N N . LEU A 1 92 ? -18.571 5.112 21.065 1.00 82.81 92 LEU A N 1
ATOM 691 C CA . LEU A 1 92 ? -19.222 4.210 22.016 1.00 82.81 92 LEU A CA 1
ATOM 692 C C . LEU A 1 92 ? -19.395 4.865 23.395 1.00 82.81 92 LEU A C 1
ATOM 694 O O . LEU A 1 92 ? -20.484 4.812 23.972 1.00 82.81 92 LEU A O 1
ATOM 698 N N . TYR A 1 93 ? -18.363 5.548 23.895 1.00 84.94 93 TYR A N 1
ATOM 699 C CA . TYR A 1 93 ? -18.436 6.289 25.159 1.00 84.94 93 TYR A CA 1
ATOM 700 C C . TYR A 1 93 ? -19.508 7.395 25.123 1.00 84.94 93 TYR A C 1
ATOM 702 O O . TYR A 1 93 ? -20.284 7.558 26.067 1.00 84.94 93 TYR A O 1
ATOM 710 N N . LEU A 1 94 ? -19.619 8.124 24.007 1.00 82.06 94 LEU A N 1
ATOM 711 C CA . LEU A 1 94 ? -20.658 9.141 23.812 1.00 82.06 94 LEU A CA 1
ATOM 712 C C . LEU A 1 94 ? -22.063 8.526 23.706 1.00 82.06 94 LEU A C 1
ATOM 714 O O . LEU A 1 94 ? -23.023 9.106 24.221 1.00 82.06 94 LEU A O 1
ATOM 718 N N . ALA A 1 95 ? -22.195 7.358 23.071 1.00 81.00 95 ALA A N 1
ATOM 719 C CA . ALA A 1 95 ? -23.465 6.648 22.916 1.00 81.00 95 ALA A CA 1
ATOM 720 C C . ALA A 1 95 ? -24.014 6.115 24.252 1.00 81.00 95 ALA A C 1
ATOM 722 O O . ALA A 1 95 ? -25.228 6.091 24.454 1.00 81.00 95 ALA A O 1
ATOM 723 N N . GLN A 1 96 ? -23.135 5.748 25.187 1.00 83.06 96 GLN A N 1
ATOM 724 C CA . GLN A 1 96 ? -23.504 5.266 26.523 1.00 83.06 96 GLN A CA 1
ATOM 725 C C . GLN A 1 96 ? -23.830 6.395 27.517 1.00 83.06 96 GLN A C 1
ATOM 727 O O . GLN A 1 96 ? -24.199 6.129 28.661 1.00 83.06 96 GLN A O 1
ATOM 732 N N . CYS A 1 97 ? -23.730 7.664 27.107 1.00 80.00 97 CYS A N 1
ATOM 733 C CA . CYS A 1 97 ? -23.976 8.799 27.989 1.00 80.00 97 CYS A CA 1
ATOM 734 C C . CYS A 1 97 ? -25.458 8.866 28.432 1.00 80.00 97 CYS A C 1
ATOM 736 O O . CYS A 1 97 ? -26.365 9.087 27.621 1.00 80.00 97 CYS A O 1
ATOM 738 N N . GLN A 1 98 ? -25.703 8.703 29.739 1.00 75.94 98 GLN A N 1
ATOM 739 C CA . GLN A 1 98 ? -27.045 8.657 30.352 1.00 75.94 98 GLN A CA 1
ATOM 740 C C . GLN A 1 98 ? -27.568 10.024 30.829 1.00 75.94 98 GLN A C 1
ATOM 742 O O . GLN A 1 98 ? -28.616 10.106 31.468 1.00 75.94 98 GLN A O 1
ATOM 747 N N . ALA A 1 99 ? -26.860 11.117 30.531 1.00 75.75 99 ALA A N 1
ATOM 748 C CA . ALA A 1 99 ? -27.276 12.449 30.959 1.00 75.75 99 ALA A CA 1
ATOM 749 C C . ALA A 1 99 ? -28.651 12.824 30.366 1.00 75.75 99 ALA A C 1
ATOM 751 O O . ALA A 1 99 ? -28.837 12.807 29.148 1.00 75.75 99 ALA A O 1
ATOM 752 N N . GLN A 1 100 ? -29.603 13.206 31.229 1.00 75.25 100 GLN A N 1
ATOM 753 C CA . GLN A 1 100 ? -30.975 13.583 30.844 1.00 75.25 100 GLN A CA 1
ATOM 754 C C . GLN A 1 100 ? -31.095 15.023 30.298 1.00 75.25 100 GLN A C 1
ATOM 756 O O . GLN A 1 100 ? -32.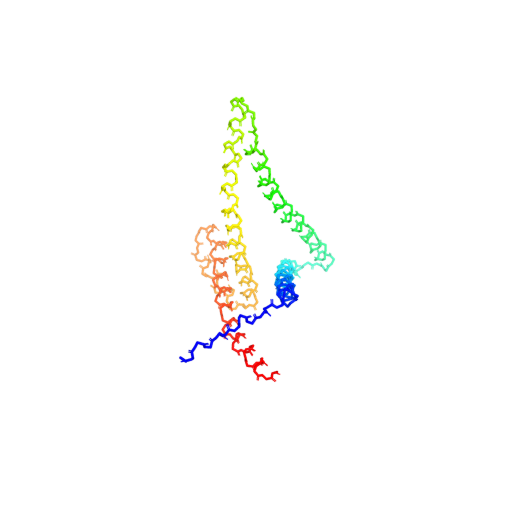184 15.505 30.005 1.00 75.25 100 GLN A O 1
ATOM 761 N N . THR A 1 101 ? -29.974 15.727 30.139 1.00 85.19 101 THR A N 1
ATOM 762 C CA . THR A 1 101 ? -29.919 17.078 29.562 1.00 85.19 101 THR A CA 1
ATOM 763 C C . THR A 1 101 ? -30.033 17.034 28.031 1.00 85.19 101 THR A C 1
ATOM 765 O O . THR A 1 101 ? -29.592 16.074 27.399 1.00 85.19 101 THR A O 1
ATOM 768 N N . ILE A 1 102 ? -30.514 18.116 27.402 1.00 79.69 102 ILE A N 1
ATOM 769 C CA . ILE A 1 102 ? -30.547 18.289 25.930 1.00 79.69 102 ILE A CA 1
ATOM 770 C C . ILE A 1 102 ? -29.167 18.011 25.300 1.00 79.69 102 ILE A C 1
ATOM 772 O O . ILE A 1 102 ? -29.057 17.316 24.291 1.00 79.69 102 ILE A O 1
ATOM 776 N N . ILE A 1 103 ? -28.093 18.472 25.949 1.00 81.94 103 ILE A N 1
ATOM 777 C CA . ILE A 1 103 ? -26.703 18.225 25.532 1.00 81.94 103 ILE A CA 1
ATOM 778 C C . ILE A 1 103 ? -26.352 16.726 25.590 1.00 81.94 103 ILE A C 1
ATOM 780 O O . ILE A 1 103 ? -25.646 16.225 24.717 1.00 81.94 103 ILE A O 1
ATOM 784 N N . GLY A 1 104 ? -26.867 15.991 26.580 1.00 81.31 104 GLY A N 1
ATOM 785 C CA . GLY A 1 104 ? -26.701 14.539 26.698 1.00 81.31 104 GLY A CA 1
ATOM 786 C C . GLY A 1 104 ? -27.394 13.775 25.568 1.00 81.31 104 GLY A C 1
ATOM 787 O O . GLY A 1 104 ? -26.810 12.858 24.993 1.00 81.31 104 GLY A O 1
ATOM 788 N N . ALA A 1 105 ? -28.592 14.209 25.167 1.00 79.81 105 ALA A N 1
ATOM 789 C CA . ALA A 1 105 ? -29.313 13.631 24.033 1.00 79.81 105 ALA A CA 1
ATOM 790 C C . ALA A 1 105 ? -28.586 13.851 22.690 1.00 79.81 105 ALA A C 1
ATOM 792 O O . ALA A 1 105 ? -28.515 12.927 21.875 1.00 79.81 105 ALA A O 1
ATOM 793 N N . ILE A 1 106 ? -28.000 15.036 22.472 1.00 84.50 106 ILE A N 1
ATOM 794 C CA . ILE A 1 106 ? -27.194 15.337 21.275 1.00 84.50 106 ILE A CA 1
ATOM 795 C C . ILE A 1 106 ? -25.927 14.476 21.247 1.00 84.50 106 ILE A C 1
ATOM 797 O O . ILE A 1 106 ? -25.651 13.839 20.232 1.00 84.50 106 ILE A O 1
ATOM 801 N N . LYS A 1 107 ? -25.193 14.396 22.367 1.00 84.75 107 LYS A N 1
ATOM 802 C CA . LYS A 1 107 ? -23.989 13.556 22.492 1.00 84.75 107 LYS A CA 1
ATOM 803 C C . LYS A 1 107 ? -24.287 12.086 22.207 1.00 84.75 107 LYS A C 1
ATOM 805 O O . LYS A 1 107 ? -23.569 11.468 21.429 1.00 84.75 107 LYS A O 1
ATOM 810 N N . ARG A 1 108 ? -25.389 11.556 22.746 1.00 85.00 108 ARG A N 1
ATOM 811 C CA . ARG A 1 108 ? -25.833 10.181 22.491 1.00 85.00 108 ARG A CA 1
ATOM 812 C C . ARG A 1 108 ? -26.149 9.944 21.016 1.00 85.00 108 ARG A C 1
ATOM 814 O O . ARG A 1 108 ? -25.680 8.968 20.440 1.00 85.00 108 ARG A O 1
ATOM 821 N N . LYS A 1 109 ? -26.908 10.845 20.383 1.00 85.69 109 LYS A N 1
ATOM 822 C CA . LYS A 1 109 ? -27.247 10.744 18.953 1.00 85.69 109 LYS A CA 1
ATOM 823 C C . LYS A 1 109 ? -25.996 10.791 18.070 1.00 85.69 109 LYS A C 1
ATOM 825 O O . LYS A 1 109 ? -25.912 10.039 17.104 1.00 85.69 109 LYS A O 1
ATOM 830 N N . PHE A 1 110 ? -25.025 11.633 18.420 1.00 86.38 110 PHE A N 1
ATOM 831 C CA . PHE A 1 110 ? -23.742 11.719 17.726 1.00 86.38 110 PHE A CA 1
ATOM 832 C C . PHE A 1 110 ? -22.893 10.454 17.924 1.00 86.38 110 PHE A C 1
ATOM 834 O O . PHE A 1 110 ? -22.370 9.924 16.951 1.00 86.38 110 PHE A O 1
ATOM 841 N N . GLY A 1 111 ? -22.845 9.903 19.142 1.00 85.81 111 GLY A N 1
ATOM 842 C CA . GLY A 1 111 ? -22.181 8.626 19.424 1.00 85.81 111 GLY A CA 1
ATOM 843 C C . GLY A 1 111 ? -22.761 7.459 18.618 1.00 85.81 111 GLY A C 1
ATOM 844 O O . GLY A 1 111 ? -22.018 6.709 17.993 1.00 85.81 111 GLY A O 1
ATOM 845 N N . PHE A 1 112 ? -24.092 7.358 18.524 1.00 86.19 112 PHE A N 1
ATOM 846 C CA . PHE A 1 112 ? -24.748 6.362 17.664 1.00 86.19 112 PHE A CA 1
ATOM 847 C C . PHE A 1 112 ? -24.461 6.572 16.173 1.00 86.19 112 PHE A C 1
ATOM 849 O O . PHE A 1 112 ? -24.338 5.596 15.433 1.00 86.19 112 PHE A O 1
ATOM 856 N N . ALA A 1 113 ? -24.359 7.824 15.718 1.00 86.94 113 ALA A N 1
ATOM 857 C CA . ALA A 1 113 ? -23.995 8.123 14.337 1.00 86.94 113 ALA A CA 1
ATOM 858 C C . ALA A 1 113 ? -22.556 7.677 14.021 1.00 86.94 113 ALA A C 1
ATOM 860 O O . ALA A 1 113 ? -22.345 7.053 12.982 1.00 86.94 113 ALA A O 1
ATOM 861 N N . ILE A 1 114 ? -21.604 7.924 14.930 1.00 87.44 114 ILE A N 1
ATOM 862 C CA . ILE A 1 114 ? -20.212 7.458 14.813 1.00 87.44 114 ILE A CA 1
ATOM 863 C C . ILE A 1 114 ? -20.162 5.930 14.766 1.00 87.44 114 ILE A C 1
ATOM 865 O O . ILE A 1 114 ? -19.631 5.379 13.806 1.00 87.44 114 ILE A O 1
ATOM 869 N N . LEU A 1 115 ? -20.793 5.250 15.730 1.00 85.19 115 LEU A N 1
ATOM 870 C CA . LEU A 1 115 ? -20.774 3.786 15.820 1.00 85.19 115 LEU A CA 1
ATOM 871 C C . LEU A 1 115 ? -21.395 3.120 14.582 1.00 85.19 115 LEU A C 1
ATOM 873 O O . LEU A 1 115 ? -20.945 2.074 14.123 1.00 85.19 115 LEU A O 1
ATOM 877 N N . LYS A 1 116 ? -22.428 3.741 13.996 1.00 87.75 116 LYS A N 1
ATOM 878 C CA . LYS A 1 116 ? -23.020 3.265 12.741 1.00 87.75 116 LYS A CA 1
ATOM 879 C C . LYS A 1 116 ? -22.087 3.476 11.548 1.00 87.75 116 LYS A C 1
ATOM 881 O O . LYS A 1 116 ? -22.131 2.673 10.621 1.00 87.75 116 LYS A O 1
ATOM 886 N N . PHE A 1 117 ? -21.291 4.544 11.539 1.00 87.88 117 PHE A N 1
ATOM 887 C CA . PHE A 1 117 ? -20.408 4.901 10.428 1.00 87.88 117 PHE A CA 1
ATOM 888 C C . PHE A 1 117 ? -19.074 4.144 10.446 1.00 87.88 117 PHE A C 1
ATOM 890 O O . PHE A 1 117 ? -18.581 3.763 9.385 1.00 87.88 117 PHE A O 1
ATOM 897 N N . ALA A 1 118 ? -18.523 3.859 11.624 1.00 88.44 118 ALA A N 1
ATOM 898 C CA . ALA A 1 118 ? -17.255 3.157 11.800 1.00 88.44 118 ALA A CA 1
ATOM 899 C C . ALA A 1 118 ? -17.084 1.867 10.969 1.00 88.44 118 ALA A C 1
ATOM 901 O O . ALA A 1 118 ? -16.078 1.757 10.263 1.00 88.44 118 ALA A O 1
ATOM 902 N N . PRO A 1 119 ? -18.050 0.923 10.911 1.00 86.44 119 PRO A N 1
ATOM 903 C CA . PRO A 1 119 ? -17.894 -0.274 10.083 1.00 86.44 119 PRO A CA 1
ATOM 904 C C . PRO A 1 119 ? -17.844 0.032 8.580 1.00 86.44 119 PRO A C 1
ATOM 906 O O . PRO A 1 119 ? -17.215 -0.709 7.827 1.00 86.44 119 PRO A O 1
ATOM 909 N N . TYR A 1 120 ? -18.488 1.108 8.119 1.00 91.81 120 TYR A N 1
ATOM 910 C CA . TYR A 1 120 ? -18.395 1.536 6.720 1.00 91.81 120 TYR A CA 1
ATOM 911 C C . TYR A 1 120 ? -17.042 2.173 6.431 1.00 91.81 120 TYR A C 1
ATOM 913 O O . TYR A 1 120 ? -16.461 1.883 5.390 1.00 91.81 120 TYR A O 1
ATOM 921 N N . LEU A 1 121 ? -16.518 2.976 7.361 1.00 90.38 121 LEU A N 1
ATOM 922 C CA . LEU A 1 121 ? -15.184 3.556 7.249 1.00 90.38 121 LEU A CA 1
ATOM 923 C C . LEU A 1 121 ? -14.112 2.463 7.166 1.00 90.38 121 LEU A C 1
ATOM 925 O O . LEU A 1 121 ? -13.300 2.484 6.248 1.00 90.38 121 LEU A O 1
ATOM 929 N N . MET A 1 122 ? -14.161 1.464 8.052 1.00 89.50 122 MET A N 1
ATOM 930 C CA . MET A 1 122 ? -13.204 0.348 8.054 1.00 89.50 122 MET A CA 1
ATOM 931 C C . MET A 1 122 ? -13.269 -0.472 6.757 1.00 89.50 122 MET A C 1
ATOM 933 O O . MET A 1 122 ? -12.236 -0.827 6.189 1.00 89.50 122 MET A O 1
ATOM 937 N N . LYS A 1 123 ? -14.474 -0.722 6.225 1.00 91.81 123 LYS A N 1
ATOM 938 C CA . LYS A 1 123 ? -14.648 -1.383 4.919 1.00 91.81 123 LYS A CA 1
ATOM 939 C C . LYS A 1 123 ? -14.123 -0.532 3.765 1.00 91.81 123 LYS A C 1
ATOM 941 O O . LYS A 1 123 ? -13.453 -1.060 2.883 1.00 91.81 123 LYS A O 1
ATOM 946 N N . ALA A 1 124 ? -14.403 0.771 3.772 1.00 93.56 124 ALA A N 1
ATOM 947 C CA . ALA A 1 124 ? -13.911 1.690 2.755 1.00 93.56 124 ALA A CA 1
ATOM 948 C C . ALA A 1 124 ? -12.380 1.736 2.755 1.00 93.56 124 ALA A C 1
ATOM 950 O O . ALA A 1 124 ? -11.784 1.594 1.696 1.00 93.56 124 ALA A O 1
ATOM 951 N N . LEU A 1 125 ? -11.743 1.835 3.926 1.00 91.06 125 LEU A N 1
ATOM 952 C CA . LEU A 1 125 ? -10.283 1.796 4.055 1.00 91.06 125 LEU A CA 1
ATOM 953 C C . LEU A 1 125 ? -9.684 0.493 3.520 1.00 91.06 125 LEU A C 1
ATOM 955 O O . LEU A 1 125 ? -8.637 0.534 2.885 1.00 91.06 125 LEU A O 1
ATOM 959 N N . SER A 1 126 ? -10.353 -0.648 3.705 1.00 90.31 126 SER A N 1
ATOM 960 C CA . SER A 1 126 ? -9.902 -1.923 3.135 1.00 90.31 126 SER A CA 1
ATOM 961 C C . SER A 1 126 ? -9.942 -1.926 1.601 1.00 90.31 126 SER A C 1
ATOM 963 O O . SER A 1 126 ? -8.968 -2.324 0.957 1.00 90.31 126 SER A O 1
ATOM 965 N N . VAL A 1 127 ? -11.031 -1.436 1.000 1.00 94.69 127 VAL A N 1
ATOM 966 C CA . VAL A 1 127 ? -11.157 -1.341 -0.466 1.00 94.69 127 VAL A CA 1
ATOM 967 C C . VAL A 1 127 ? -10.175 -0.318 -1.033 1.00 94.69 127 VAL A C 1
ATOM 969 O O . VAL A 1 127 ? -9.480 -0.615 -2.001 1.00 94.69 127 VAL A O 1
ATOM 972 N N . LEU A 1 128 ? -10.074 0.861 -0.412 1.00 93.81 128 LEU A N 1
ATOM 973 C CA . LEU A 1 128 ? -9.129 1.903 -0.813 1.00 93.81 128 LEU A CA 1
ATOM 974 C C . LEU A 1 128 ? -7.684 1.428 -0.670 1.00 93.81 128 LEU A C 1
ATOM 976 O O . LEU A 1 128 ? -6.895 1.664 -1.574 1.00 93.81 128 LEU A O 1
ATOM 980 N N . GLY A 1 129 ? -7.343 0.737 0.419 1.00 89.56 129 GLY A N 1
ATOM 981 C CA . GLY A 1 129 ? -6.008 0.178 0.628 1.00 89.56 129 GLY A CA 1
ATOM 982 C C . GLY A 1 129 ? -5.651 -0.852 -0.439 1.00 89.56 129 GLY A C 1
ATOM 983 O O . GLY A 1 129 ? -4.575 -0.790 -1.022 1.00 89.56 129 GLY A O 1
ATOM 984 N N . THR A 1 130 ? -6.591 -1.736 -0.778 1.00 91.12 130 THR A N 1
ATOM 985 C CA . THR A 1 130 ? -6.398 -2.713 -1.860 1.00 91.12 130 THR A CA 1
ATOM 986 C C . THR A 1 130 ? -6.218 -2.020 -3.213 1.00 91.12 130 THR A C 1
ATOM 988 O O . THR A 1 130 ? -5.314 -2.365 -3.970 1.00 91.12 130 THR A O 1
ATOM 991 N N . ALA A 1 131 ? -7.044 -1.015 -3.520 1.00 93.38 131 ALA A N 1
ATOM 992 C CA . ALA A 1 131 ? -6.916 -0.236 -4.748 1.00 93.38 131 ALA A CA 1
ATOM 993 C C . ALA A 1 131 ? -5.576 0.514 -4.809 1.00 93.38 131 ALA A C 1
ATOM 995 O O . ALA A 1 131 ? -4.917 0.494 -5.845 1.00 93.38 131 ALA A O 1
ATOM 996 N N . ALA A 1 132 ? -5.148 1.118 -3.699 1.00 90.25 132 ALA A N 1
ATOM 997 C CA . ALA A 1 132 ? -3.867 1.802 -3.587 1.00 90.25 132 ALA A CA 1
ATOM 998 C C . ALA A 1 132 ? -2.697 0.849 -3.856 1.00 90.25 132 ALA A C 1
ATOM 1000 O O . ALA A 1 132 ? -1.853 1.169 -4.684 1.00 90.25 132 ALA A O 1
ATOM 1001 N N . MET A 1 133 ? -2.696 -0.349 -3.264 1.00 90.00 133 MET A N 1
ATOM 1002 C CA . MET A 1 133 ? -1.659 -1.356 -3.523 1.00 90.00 133 MET A CA 1
ATOM 1003 C C . MET A 1 133 ? -1.552 -1.729 -5.009 1.00 90.00 133 MET A C 1
ATOM 1005 O O . MET A 1 133 ? -0.450 -1.909 -5.521 1.00 90.00 133 MET A O 1
A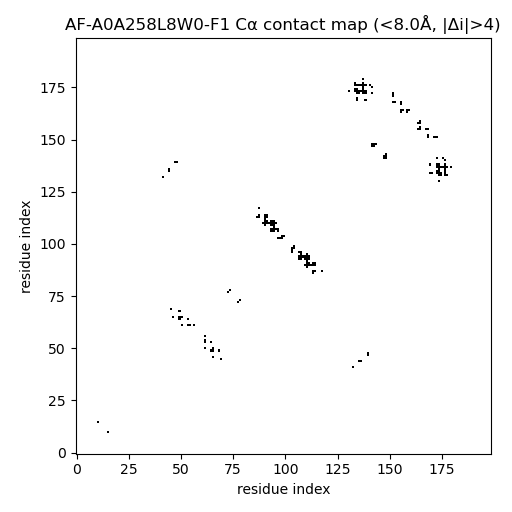TOM 1009 N N . PHE A 1 134 ? -2.673 -1.812 -5.734 1.00 92.75 134 PHE A N 1
ATOM 1010 C CA . PHE A 1 134 ? -2.638 -2.059 -7.179 1.00 92.75 134 PHE A CA 1
ATOM 1011 C C . PHE A 1 134 ? -2.141 -0.858 -7.981 1.00 92.75 134 PHE A C 1
ATOM 1013 O O . PHE A 1 134 ? -1.363 -1.046 -8.913 1.00 92.75 134 PHE A O 1
ATOM 1020 N N . LEU A 1 135 ? -2.570 0.356 -7.626 1.00 92.06 135 LEU A N 1
ATOM 1021 C CA . LEU A 1 135 ? -2.109 1.593 -8.265 1.00 92.06 135 LEU A CA 1
ATOM 1022 C C . LEU A 1 135 ? -0.593 1.734 -8.131 1.00 92.06 135 LEU A C 1
ATOM 1024 O O . LEU A 1 135 ? 0.101 1.983 -9.114 1.00 92.06 135 LEU A O 1
ATOM 1028 N N . VAL A 1 136 ? -0.075 1.514 -6.927 1.00 89.31 136 VAL A N 1
ATOM 1029 C CA . VAL A 1 136 ? 1.341 1.703 -6.641 1.00 89.31 136 VAL A CA 1
ATOM 1030 C C . VAL A 1 136 ? 2.190 0.544 -7.165 1.00 89.31 136 VAL A C 1
ATOM 1032 O O . VAL A 1 136 ? 3.191 0.779 -7.841 1.00 89.31 136 VAL A O 1
ATOM 1035 N N . GLY A 1 137 ? 1.780 -0.708 -6.942 1.00 89.38 137 GLY A N 1
ATOM 1036 C CA . GLY A 1 137 ? 2.468 -1.869 -7.512 1.00 89.38 137 GLY A CA 1
ATOM 1037 C C . GLY A 1 137 ? 2.479 -1.840 -9.043 1.00 89.38 137 GLY A C 1
ATOM 1038 O O . GLY A 1 137 ? 3.489 -2.161 -9.666 1.00 89.38 137 GLY A O 1
ATOM 1039 N N . GLY A 1 138 ? 1.381 -1.385 -9.651 1.00 92.00 138 GLY A N 1
ATOM 1040 C CA . GLY A 1 138 ? 1.282 -1.117 -11.080 1.00 92.00 138 GLY A CA 1
ATOM 1041 C C . GLY A 1 138 ? 2.301 -0.087 -11.554 1.00 92.00 138 GLY A C 1
ATOM 1042 O O . GLY A 1 138 ? 3.063 -0.384 -12.470 1.00 92.00 138 GLY A O 1
ATOM 1043 N N . ALA A 1 139 ? 2.393 1.059 -10.876 1.00 88.94 13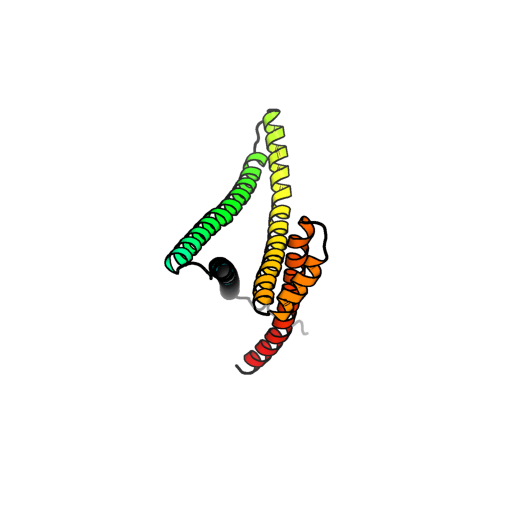9 ALA A N 1
ATOM 1044 C CA . ALA A 1 139 ? 3.364 2.103 -11.200 1.00 88.94 139 ALA A CA 1
ATOM 1045 C C . ALA A 1 139 ? 4.813 1.595 -11.112 1.00 88.94 139 ALA A C 1
ATOM 1047 O O . ALA A 1 139 ? 5.620 1.889 -11.991 1.00 88.94 139 ALA A O 1
ATOM 1048 N N . ILE A 1 140 ? 5.145 0.775 -10.107 1.00 89.25 140 ILE A N 1
ATOM 1049 C CA . ILE A 1 140 ? 6.476 0.153 -9.995 1.00 89.25 140 ILE A CA 1
ATOM 1050 C C . ILE A 1 140 ? 6.767 -0.741 -11.210 1.00 89.25 140 ILE A C 1
ATOM 1052 O O . ILE A 1 140 ? 7.859 -0.679 -11.779 1.00 89.25 140 ILE A O 1
ATOM 1056 N N . LEU A 1 141 ? 5.801 -1.566 -11.628 1.00 90.94 141 LEU A N 1
ATOM 1057 C CA . LEU A 1 141 ? 5.977 -2.466 -12.769 1.00 90.94 141 LEU A CA 1
ATOM 1058 C C . LEU A 1 141 ? 6.096 -1.713 -14.096 1.00 90.94 141 LEU A C 1
ATOM 1060 O O . LEU A 1 141 ? 6.959 -2.054 -14.905 1.00 90.94 141 LEU A O 1
ATOM 1064 N N . THR A 1 142 ? 5.249 -0.711 -14.336 1.00 91.62 142 THR A N 1
ATOM 1065 C CA . THR A 1 142 ? 5.265 0.048 -15.592 1.00 91.62 142 THR A CA 1
ATOM 1066 C C . THR A 1 142 ? 6.547 0.856 -15.726 1.00 91.62 142 THR A C 1
ATOM 1068 O O . THR A 1 142 ? 7.167 0.791 -16.783 1.00 91.62 142 THR A O 1
ATOM 1071 N N . HIS A 1 143 ? 7.029 1.500 -14.656 1.00 86.62 143 HIS A N 1
ATOM 1072 C CA . HIS A 1 143 ? 8.328 2.189 -14.650 1.00 86.62 143 HIS A CA 1
ATOM 1073 C C . HIS A 1 143 ? 9.500 1.238 -14.935 1.00 86.62 143 HIS A C 1
ATOM 1075 O O . HIS A 1 143 ? 10.472 1.627 -15.580 1.00 86.62 143 HIS 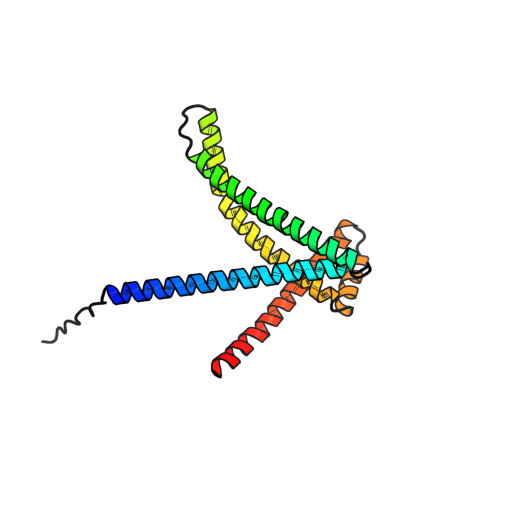A O 1
ATOM 1081 N N . GLY A 1 144 ? 9.407 -0.024 -14.502 1.00 85.25 144 GLY A N 1
ATOM 1082 C CA . GLY A 1 144 ? 10.395 -1.058 -14.820 1.00 85.25 144 GLY A CA 1
ATOM 1083 C C . GLY A 1 144 ? 10.393 -1.510 -16.287 1.00 85.25 144 GLY A C 1
ATOM 1084 O O . GLY A 1 144 ? 11.348 -2.152 -16.724 1.00 85.25 144 GLY A O 1
ATOM 1085 N N . ILE A 1 145 ? 9.349 -1.183 -17.061 1.00 90.81 145 ILE A N 1
ATOM 1086 C CA . ILE A 1 145 ? 9.178 -1.584 -18.463 1.00 90.81 145 ILE A CA 1
ATOM 1087 C C . ILE A 1 145 ? 9.052 -0.322 -19.337 1.00 90.81 145 ILE A C 1
ATOM 1089 O O . ILE A 1 145 ? 7.938 0.151 -19.581 1.00 90.81 145 ILE A O 1
ATOM 1093 N N . PRO A 1 146 ? 10.164 0.196 -19.900 1.00 87.50 146 PRO A N 1
ATOM 1094 C CA . PRO A 1 146 ? 10.177 1.474 -20.622 1.00 87.50 146 PRO A CA 1
ATOM 1095 C C . PRO A 1 146 ? 9.141 1.584 -21.748 1.00 87.50 146 PRO A C 1
ATOM 1097 O O . PRO A 1 146 ? 8.587 2.652 -21.984 1.00 87.50 146 PRO A O 1
ATOM 1100 N N . ALA A 1 147 ? 8.848 0.477 -22.439 1.00 90.81 147 ALA A N 1
ATOM 1101 C CA . ALA A 1 147 ? 7.843 0.448 -23.501 1.00 90.81 147 ALA A CA 1
ATOM 1102 C C . ALA A 1 147 ? 6.417 0.711 -22.983 1.00 90.81 147 ALA A C 1
ATOM 1104 O O . ALA A 1 147 ? 5.642 1.401 -23.642 1.00 90.81 147 ALA A O 1
ATOM 1105 N N . VAL A 1 148 ? 6.076 0.178 -21.806 1.00 89.81 148 VAL A N 1
ATOM 1106 C CA . VAL A 1 148 ? 4.758 0.370 -21.185 1.00 89.81 148 VAL A CA 1
ATOM 1107 C C . VAL A 1 148 ? 4.665 1.776 -20.603 1.00 89.81 148 VAL A C 1
ATOM 1109 O O . VAL A 1 148 ? 3.691 2.472 -20.875 1.00 89.81 148 VAL A O 1
ATOM 1112 N N . HIS A 1 149 ? 5.704 2.218 -19.889 1.00 86.38 149 HIS A N 1
ATOM 1113 C CA . HIS A 1 149 ? 5.770 3.561 -19.316 1.00 86.38 149 HIS A CA 1
ATOM 1114 C C . HIS A 1 149 ? 5.593 4.657 -20.376 1.00 86.38 149 HIS A C 1
ATOM 1116 O O . HIS A 1 149 ? 4.670 5.461 -20.277 1.00 86.38 149 HIS A O 1
ATOM 1122 N N . HIS A 1 150 ? 6.387 4.634 -21.453 1.00 87.75 150 HIS A N 1
ATOM 1123 C CA . HIS A 1 150 ? 6.259 5.627 -22.523 1.00 87.75 150 HIS A CA 1
ATOM 1124 C C . HIS A 1 150 ? 4.911 5.548 -23.251 1.00 87.75 150 HIS A C 1
ATOM 1126 O O . HIS A 1 150 ? 4.393 6.574 -23.682 1.00 87.75 150 HIS A O 1
ATOM 1132 N N . GLY A 1 151 ? 4.323 4.354 -23.394 1.00 89.12 151 GLY A N 1
ATOM 1133 C CA . GLY A 1 151 ? 2.989 4.204 -23.981 1.00 89.12 151 GLY A CA 1
ATOM 1134 C C . GLY A 1 151 ? 1.907 4.890 -23.142 1.00 89.12 151 GLY A C 1
ATOM 1135 O O . GLY A 1 151 ? 1.049 5.587 -23.683 1.00 89.12 151 GLY A O 1
ATOM 1136 N N . ILE A 1 152 ? 1.980 4.744 -21.818 1.00 87.75 152 ILE A N 1
ATOM 1137 C CA . ILE A 1 152 ? 1.079 5.405 -20.868 1.00 87.75 152 ILE A CA 1
ATOM 1138 C C . ILE A 1 152 ? 1.297 6.926 -20.879 1.00 87.75 152 ILE A C 1
ATOM 1140 O O . ILE A 1 152 ? 0.326 7.682 -20.964 1.00 87.75 152 ILE A O 1
ATOM 1144 N N . GLU A 1 153 ? 2.550 7.388 -20.868 1.00 84.88 153 GLU A N 1
ATOM 1145 C CA . GLU A 1 153 ? 2.873 8.819 -20.922 1.00 84.88 153 GLU A CA 1
ATOM 1146 C C . GLU A 1 153 ? 2.412 9.480 -22.224 1.00 84.88 153 GLU A C 1
ATOM 1148 O O . GLU A 1 153 ? 1.853 10.573 -22.192 1.00 84.88 153 GLU A O 1
ATOM 1153 N N . GLN A 1 154 ? 2.580 8.823 -23.375 1.00 86.94 154 GLN A N 1
ATOM 1154 C CA . GLN A 1 154 ? 2.136 9.360 -24.666 1.00 86.94 154 GLN A CA 1
ATOM 1155 C C . GLN A 1 154 ? 0.616 9.520 -24.734 1.00 86.94 154 GLN A C 1
ATOM 1157 O O . GLN A 1 154 ? 0.124 10.526 -25.248 1.00 86.94 154 GLN A O 1
ATOM 1162 N N . LEU A 1 155 ? -0.133 8.560 -24.184 1.00 85.38 155 LEU A N 1
ATOM 1163 C CA . LEU A 1 155 ? -1.590 8.661 -24.079 1.00 85.38 155 LEU A CA 1
ATOM 1164 C C . LEU A 1 155 ? -2.007 9.835 -23.184 1.00 85.38 155 LEU A C 1
ATOM 1166 O O . LEU A 1 155 ? -2.970 10.535 -23.497 1.00 85.38 155 LEU A O 1
ATOM 1170 N N . ALA A 1 156 ? -1.270 10.083 -22.102 1.00 84.12 156 ALA A N 1
ATOM 1171 C CA . ALA A 1 156 ? -1.535 11.197 -21.199 1.00 84.12 156 ALA A CA 1
ATOM 1172 C C . ALA A 1 156 ? -1.089 12.558 -21.759 1.00 84.12 156 ALA A C 1
ATOM 1174 O O . ALA A 1 156 ? -1.750 13.566 -21.506 1.00 84.12 156 ALA A O 1
ATOM 1175 N N . ALA A 1 157 ? -0.027 12.603 -22.566 1.00 82.00 157 ALA A N 1
ATOM 1176 C CA . ALA A 1 157 ? 0.476 13.821 -23.203 1.00 82.00 157 ALA A CA 1
ATOM 1177 C C . ALA A 1 157 ? -0.528 14.434 -24.196 1.00 82.00 157 ALA A C 1
ATOM 1179 O O . ALA A 1 157 ? -0.513 15.642 -24.425 1.00 82.00 157 ALA A O 1
ATOM 1180 N N . GLY A 1 158 ? -1.437 13.623 -24.749 1.00 82.81 158 GLY A N 1
ATOM 1181 C CA . GLY A 1 158 ? -2.542 14.091 -25.590 1.00 82.81 158 GLY A CA 1
ATOM 1182 C C . GLY A 1 158 ? -3.669 14.807 -24.830 1.00 82.81 158 GLY A C 1
ATOM 1183 O O . GLY A 1 158 ? -4.591 15.327 -25.459 1.00 82.81 158 GLY A O 1
ATOM 1184 N N . LEU A 1 159 ? -3.629 14.841 -23.494 1.00 87.69 159 LEU A N 1
ATOM 1185 C CA . LEU A 1 159 ? -4.678 15.423 -22.657 1.00 87.69 159 LEU A CA 1
ATOM 1186 C C . LEU A 1 159 ? -4.351 16.879 -22.316 1.00 87.69 159 LEU A C 1
ATOM 1188 O O . LEU A 1 159 ? -3.285 17.195 -21.790 1.00 87.69 159 LEU A O 1
ATOM 1192 N N . SER A 1 160 ? -5.304 17.773 -22.584 1.00 81.81 160 SER A N 1
ATOM 1193 C CA . SER A 1 160 ? -5.144 19.221 -22.393 1.00 81.81 160 SER A CA 1
ATOM 1194 C C . SER A 1 160 ? -5.364 19.690 -20.953 1.00 81.81 1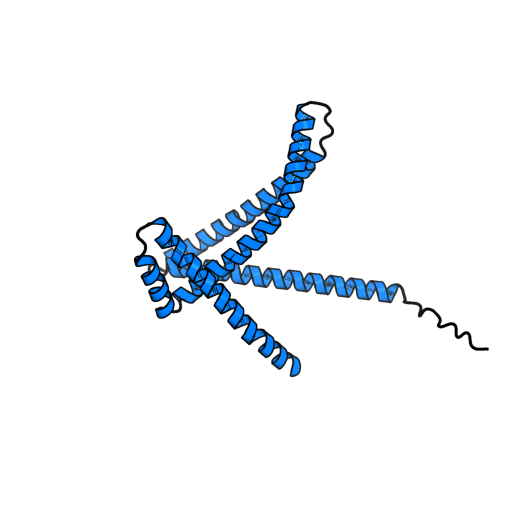60 SER A C 1
ATOM 1196 O O . SER A 1 160 ? -4.902 20.766 -20.577 1.00 81.81 160 SER A O 1
ATOM 1198 N N . ALA A 1 161 ? -6.070 18.909 -20.130 1.00 88.75 161 ALA A N 1
ATOM 1199 C CA . ALA A 1 161 ? -6.322 19.275 -18.744 1.00 88.75 161 ALA A CA 1
ATOM 1200 C C . ALA A 1 161 ? -5.190 18.781 -17.837 1.00 88.75 161 ALA A C 1
ATOM 1202 O O . ALA A 1 161 ? -4.943 17.580 -17.746 1.00 88.75 161 ALA A O 1
ATOM 1203 N N . ALA A 1 162 ? -4.574 19.699 -17.088 1.00 84.81 162 ALA A N 1
ATOM 1204 C CA . ALA A 1 162 ? -3.496 19.378 -16.150 1.00 84.81 162 ALA A CA 1
ATOM 1205 C C . ALA A 1 162 ? -3.898 18.291 -15.139 1.00 84.81 162 ALA A C 1
ATOM 1207 O O . ALA A 1 162 ? -3.091 17.437 -14.789 1.00 84.81 162 ALA A O 1
ATOM 1208 N N . TRP A 1 163 ? -5.169 18.265 -14.714 1.00 87.56 163 TRP A N 1
ATOM 1209 C CA . TRP A 1 163 ? -5.628 17.250 -13.770 1.00 87.56 163 TRP A CA 1
ATOM 1210 C C . TRP A 1 163 ? -5.780 15.846 -14.392 1.00 87.56 163 TRP A C 1
ATOM 1212 O O . TRP A 1 163 ? -5.813 14.852 -13.677 1.00 87.56 163 TRP A O 1
ATOM 1222 N N . LEU A 1 164 ? -5.861 15.739 -15.717 1.00 88.69 164 LEU A N 1
ATOM 1223 C CA . LEU A 1 164 ? -5.883 14.449 -16.404 1.00 88.69 164 LEU A CA 1
ATOM 1224 C C . LEU A 1 164 ? -4.473 13.881 -16.589 1.00 88.69 164 LEU A C 1
ATOM 1226 O O . LEU A 1 164 ? -4.313 12.665 -16.602 1.00 88.69 164 LE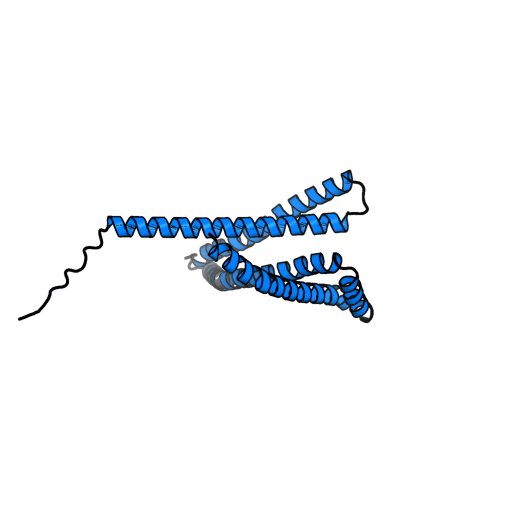U A O 1
ATOM 1230 N N . GLN A 1 165 ? -3.456 14.742 -16.674 1.00 85.75 165 GLN A N 1
ATOM 1231 C CA . GLN A 1 165 ? -2.066 14.334 -16.898 1.00 85.75 165 GLN A CA 1
ATOM 1232 C C . GLN A 1 165 ? -1.451 13.562 -15.725 1.00 85.75 165 GLN A C 1
ATOM 1234 O O . GLN A 1 165 ? -0.545 12.774 -15.948 1.00 85.75 165 GLN A O 1
ATOM 1239 N N . TRP A 1 166 ? -1.949 13.739 -14.498 1.00 84.00 166 TRP A N 1
ATOM 1240 C CA . TRP A 1 166 ? -1.556 12.907 -13.351 1.00 84.00 166 TRP A CA 1
ATOM 1241 C C . TRP A 1 166 ? -2.536 11.752 -13.125 1.00 84.00 166 TRP A C 1
ATOM 1243 O O . TRP A 1 166 ? -2.116 10.633 -12.856 1.00 84.00 166 TRP A O 1
ATOM 1253 N N . LEU A 1 167 ? -3.842 11.984 -13.295 1.00 90.50 167 LEU A N 1
ATOM 1254 C CA . LEU A 1 167 ? -4.855 10.970 -13.009 1.00 90.50 167 LEU A CA 1
ATOM 1255 C C . LEU A 1 167 ? -4.827 9.799 -14.001 1.00 90.50 167 LEU A C 1
ATOM 1257 O O . LEU A 1 167 ? -4.948 8.646 -13.590 1.00 90.50 167 LEU A O 1
ATOM 1261 N N . VAL A 1 168 ? -4.695 10.075 -15.301 1.00 91.38 168 VAL A N 1
ATOM 1262 C CA . VAL A 1 168 ? -4.766 9.034 -16.337 1.00 91.38 168 VAL A CA 1
ATOM 1263 C C . VAL A 1 168 ? -3.585 8.066 -16.259 1.00 91.38 168 VAL A C 1
ATOM 1265 O O . VAL A 1 168 ? -3.859 6.866 -16.214 1.00 91.38 168 VAL A O 1
ATOM 1268 N N . PRO A 1 169 ? -2.315 8.513 -16.162 1.00 90.81 169 PRO A N 1
ATOM 1269 C CA . PRO A 1 169 ? -1.197 7.598 -15.949 1.00 90.81 169 PRO A CA 1
ATOM 1270 C C . PRO A 1 169 ? -1.371 6.732 -14.709 1.00 90.81 169 PRO A C 1
ATOM 1272 O O . PRO A 1 169 ? -1.281 5.516 -14.812 1.00 90.81 169 PRO A O 1
ATOM 1275 N N . THR A 1 170 ? -1.737 7.323 -13.566 1.00 91.38 170 THR A N 1
ATOM 1276 C CA . THR A 1 170 ? -1.921 6.571 -12.317 1.00 91.38 170 THR A CA 1
ATOM 1277 C C . THR A 1 170 ? -3.020 5.514 -12.433 1.00 91.38 170 THR A C 1
ATOM 1279 O O . THR A 1 170 ? -2.855 4.397 -11.949 1.00 91.38 170 THR A O 1
ATOM 1282 N N . LEU A 1 171 ? -4.139 5.820 -13.097 1.00 93.81 171 LEU A N 1
ATOM 1283 C CA . LEU A 1 171 ? -5.195 4.831 -13.329 1.00 93.81 171 LEU A CA 1
ATOM 1284 C C . LEU A 1 171 ? -4.751 3.725 -14.293 1.00 93.81 171 LEU A C 1
ATOM 1286 O O . LEU A 1 171 ? -5.072 2.562 -14.054 1.00 93.81 171 LEU A O 1
ATOM 1290 N N . LEU A 1 172 ? -4.022 4.063 -15.359 1.00 93.81 172 LEU A N 1
ATOM 1291 C CA . LEU A 1 172 ? -3.496 3.080 -16.310 1.00 93.81 172 LEU A CA 1
ATOM 1292 C C . LEU A 1 172 ? -2.453 2.166 -15.660 1.00 93.81 172 LEU A C 1
ATOM 1294 O O . LEU A 1 172 ? -2.514 0.953 -15.855 1.00 93.81 172 LEU A O 1
ATOM 1298 N N . ASP A 1 173 ? -1.574 2.725 -14.831 1.00 92.69 173 ASP A N 1
ATOM 1299 C CA . ASP A 1 173 ? -0.641 1.981 -13.991 1.00 92.69 173 ASP A CA 1
ATOM 1300 C C . ASP A 1 173 ? -1.398 1.014 -13.077 1.00 92.69 173 ASP A C 1
ATOM 1302 O O . ASP A 1 173 ? -1.087 -0.174 -13.046 1.00 92.69 173 ASP A O 1
ATOM 1306 N N . GLY A 1 174 ? -2.460 1.469 -12.405 1.00 93.94 174 GLY A N 1
ATOM 1307 C CA . GLY A 1 174 ? -3.296 0.600 -11.573 1.00 93.94 174 GLY A CA 1
ATOM 1308 C C . GLY A 1 174 ? -3.991 -0.515 -12.341 1.00 93.94 174 GLY A C 1
ATOM 1309 O O . GLY A 1 174 ? -4.009 -1.656 -11.881 1.00 93.94 174 GLY A O 1
ATOM 1310 N N . VAL A 1 175 ? -4.529 -0.227 -13.528 1.00 95.31 175 VAL A N 1
ATOM 1311 C CA . VAL A 1 175 ? -5.116 -1.255 -14.402 1.00 95.31 175 VAL A CA 1
ATOM 1312 C C . VAL A 1 175 ? -4.053 -2.273 -14.806 1.00 95.31 175 VAL A C 1
ATOM 1314 O O . VAL A 1 175 ? -4.303 -3.477 -14.724 1.00 95.31 175 VAL A O 1
ATOM 1317 N N . PHE A 1 176 ? -2.855 -1.818 -15.177 1.00 95.00 176 PHE A N 1
ATOM 1318 C CA . PHE A 1 176 ? -1.731 -2.698 -15.476 1.00 95.00 176 PHE A CA 1
ATOM 1319 C C . PHE A 1 176 ? -1.355 -3.556 -14.261 1.00 95.00 176 PHE A C 1
ATOM 1321 O O . PHE A 1 176 ? -1.191 -4.766 -14.398 1.00 95.00 176 PHE A O 1
ATOM 1328 N N . GLY A 1 177 ? -1.306 -2.965 -13.066 1.00 94.12 177 GLY A N 1
ATOM 1329 C CA . GLY A 1 177 ? -1.065 -3.660 -11.802 1.00 94.12 177 GLY A CA 1
ATOM 1330 C C . GLY A 1 177 ? -2.097 -4.751 -11.514 1.00 94.12 177 GLY A C 1
ATOM 1331 O O . GLY A 1 177 ? -1.725 -5.866 -11.148 1.00 94.12 177 GLY A O 1
ATOM 1332 N N . VAL A 1 178 ? -3.387 -4.485 -11.744 1.00 96.06 178 VAL A N 1
ATOM 1333 C CA . VAL A 1 178 ? -4.456 -5.491 -11.610 1.00 96.06 178 VAL A CA 1
ATOM 1334 C C . VAL A 1 178 ? -4.269 -6.627 -12.615 1.00 96.06 178 VAL A C 1
ATOM 1336 O O . VAL A 1 178 ? -4.327 -7.796 -12.233 1.00 96.06 178 VAL A O 1
ATOM 1339 N N . VAL A 1 179 ? -4.011 -6.312 -13.887 1.00 96.31 179 VAL A N 1
ATOM 1340 C CA . VAL A 1 179 ? -3.798 -7.321 -14.939 1.00 96.31 179 VAL A CA 1
ATOM 1341 C C . VAL A 1 179 ? -2.574 -8.183 -14.629 1.00 96.31 179 VAL A C 1
ATOM 1343 O O . VAL A 1 179 ? -2.659 -9.411 -14.688 1.00 96.31 179 VAL A O 1
ATOM 1346 N N . ALA A 1 180 ? -1.460 -7.563 -14.244 1.00 94.56 180 ALA A N 1
ATOM 1347 C CA . ALA A 1 180 ? -0.240 -8.254 -13.846 1.00 94.56 180 ALA A CA 1
ATOM 1348 C C . ALA A 1 180 ? -0.465 -9.125 -12.601 1.00 94.56 180 ALA A C 1
ATOM 1350 O O . ALA A 1 180 ? -0.018 -10.271 -12.568 1.00 94.56 180 ALA A O 1
ATOM 1351 N N . GLY A 1 181 ? -1.211 -8.629 -11.611 1.00 93.00 181 GLY A N 1
ATOM 1352 C CA . GLY A 1 181 ? -1.590 -9.385 -10.419 1.00 93.00 181 GLY A CA 1
ATOM 1353 C C . GLY A 1 181 ? -2.434 -10.617 -10.747 1.00 93.00 181 GLY A C 1
ATOM 1354 O O . GLY A 1 181 ? -2.138 -11.713 -10.271 1.00 93.00 181 GLY A O 1
ATOM 1355 N N . ILE A 1 182 ? -3.441 -10.477 -11.614 1.00 95.25 182 ILE A N 1
ATOM 1356 C CA . ILE A 1 182 ? -4.256 -11.604 -12.096 1.00 95.25 182 ILE A CA 1
ATOM 1357 C C . ILE A 1 182 ? -3.382 -12.612 -12.849 1.00 95.25 182 ILE A C 1
ATOM 1359 O O . ILE A 1 182 ? -3.457 -13.809 -12.573 1.00 95.25 182 ILE A O 1
ATOM 1363 N N . ALA A 1 183 ? -2.524 -12.150 -13.761 1.00 94.94 183 ALA A N 1
ATOM 1364 C CA . ALA A 1 183 ? -1.611 -13.015 -14.504 1.00 94.94 183 ALA A CA 1
ATOM 1365 C C . ALA A 1 183 ? -0.667 -13.785 -13.565 1.00 94.94 183 ALA A C 1
ATOM 1367 O O . ALA A 1 183 ? -0.514 -14.999 -13.700 1.00 94.94 183 ALA A O 1
ATOM 1368 N N . ALA A 1 184 ? -0.098 -13.112 -12.563 1.00 92.94 184 ALA A N 1
ATOM 1369 C CA . ALA A 1 184 ? 0.743 -13.740 -11.552 1.00 92.94 184 ALA A CA 1
ATOM 1370 C C . ALA A 1 184 ? -0.025 -14.807 -10.759 1.00 92.94 184 ALA A C 1
ATOM 1372 O O . ALA A 1 184 ? 0.479 -15.916 -10.589 1.00 92.94 184 ALA A O 1
ATOM 1373 N N . LEU A 1 185 ? -1.261 -14.531 -10.327 1.00 92.06 185 LEU A N 1
ATOM 1374 C CA . LEU A 1 185 ? -2.100 -15.516 -9.633 1.00 92.06 185 LEU A CA 1
ATOM 1375 C C . LEU A 1 185 ? -2.396 -16.742 -10.505 1.00 92.06 185 LEU A C 1
ATOM 1377 O O . LEU A 1 185 ? -2.290 -17.871 -10.021 1.00 92.06 185 LEU A O 1
ATOM 1381 N N . LEU A 1 186 ? -2.711 -16.534 -11.786 1.00 94.12 186 LEU A N 1
ATOM 1382 C CA . LEU A 1 186 ? -2.969 -17.614 -12.742 1.00 94.12 186 LEU A CA 1
ATOM 1383 C C . LEU A 1 186 ? -1.746 -18.504 -12.983 1.00 94.12 186 LEU A C 1
ATOM 1385 O O . LEU A 1 186 ? -1.920 -19.676 -13.296 1.00 94.12 186 LEU A O 1
ATOM 1389 N N . ILE A 1 187 ? -0.528 -17.984 -12.814 1.00 93.31 187 ILE A N 1
ATOM 1390 C CA . ILE A 1 187 ? 0.716 -18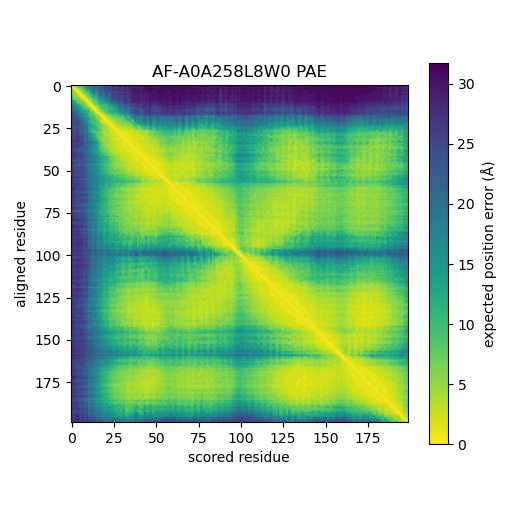.758 -12.927 1.00 93.31 187 ILE A CA 1
ATOM 1391 C C . ILE A 1 187 ? 1.058 -19.443 -11.596 1.00 93.31 187 ILE A C 1
ATOM 1393 O O . ILE A 1 187 ? 1.408 -20.624 -11.563 1.00 93.31 187 ILE A O 1
ATOM 1397 N N . VAL A 1 188 ? 0.942 -18.721 -10.480 1.00 93.06 188 VAL A N 1
ATOM 1398 C CA . VAL A 1 188 ? 1.375 -19.193 -9.158 1.00 93.06 188 VAL A CA 1
ATOM 1399 C C . VAL A 1 188 ? 0.446 -20.272 -8.607 1.00 93.06 188 VAL A C 1
ATOM 1401 O O . VAL A 1 188 ? 0.938 -21.259 -8.066 1.00 93.06 188 VAL A O 1
ATOM 1404 N N . MET A 1 189 ? -0.875 -20.144 -8.762 1.00 91.38 189 MET A N 1
ATOM 1405 C CA . MET A 1 189 ? -1.825 -21.149 -8.264 1.00 91.38 189 MET A CA 1
ATOM 1406 C C . MET A 1 189 ? -1.596 -22.560 -8.843 1.00 91.38 189 MET A C 1
ATOM 1408 O O . MET A 1 189 ? -1.508 -23.507 -8.056 1.00 9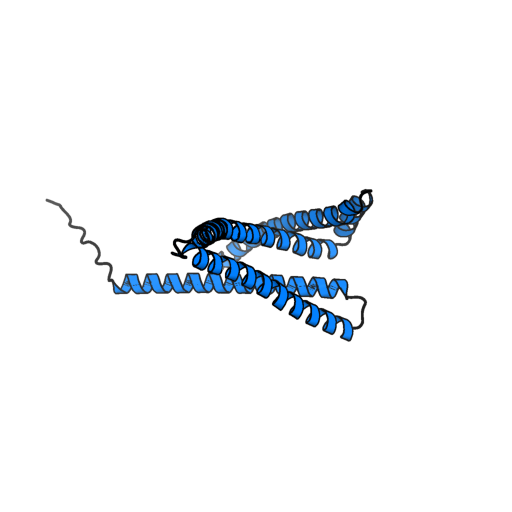1.38 189 MET A O 1
ATOM 1412 N N . PRO A 1 190 ? -1.477 -22.764 -10.172 1.00 89.69 190 PRO A N 1
ATOM 1413 C CA . PRO A 1 190 ? -1.176 -24.087 -10.713 1.00 89.69 190 PRO A CA 1
ATOM 1414 C C . PRO A 1 190 ? 0.243 -24.548 -10.366 1.00 89.69 190 PRO A C 1
ATOM 1416 O O . PRO A 1 190 ? 0.429 -25.729 -10.075 1.00 89.69 190 PRO A O 1
ATOM 1419 N N . ALA A 1 191 ? 1.230 -23.645 -10.323 1.00 89.06 191 ALA A N 1
ATOM 1420 C CA . ALA A 1 191 ? 2.594 -23.992 -9.926 1.00 89.06 191 ALA A CA 1
ATOM 1421 C C . ALA A 1 191 ? 2.659 -24.508 -8.478 1.00 89.06 191 ALA A C 1
ATOM 1423 O O . ALA A 1 191 ? 3.281 -25.535 -8.217 1.00 89.06 191 ALA A O 1
ATOM 1424 N N . GLN A 1 192 ? 1.963 -23.855 -7.544 1.00 88.88 192 GLN A N 1
ATOM 1425 C CA . GLN A 1 192 ? 1.875 -24.295 -6.150 1.00 88.88 192 GLN A CA 1
ATOM 1426 C C . GLN A 1 192 ? 1.192 -25.654 -6.021 1.00 88.88 192 GLN A C 1
ATOM 1428 O O . GLN A 1 192 ? 1.690 -26.510 -5.295 1.00 88.88 192 GLN A O 1
ATOM 1433 N N . ARG A 1 193 ? 0.103 -25.887 -6.765 1.00 85.31 193 ARG A N 1
ATOM 1434 C CA . ARG A 1 193 ? -0.563 -27.199 -6.802 1.00 85.31 193 ARG A CA 1
ATOM 1435 C C . ARG A 1 193 ? 0.364 -28.293 -7.332 1.00 85.31 193 ARG A C 1
ATOM 1437 O O . ARG A 1 193 ? 0.383 -29.388 -6.780 1.00 85.31 193 ARG A O 1
ATOM 1444 N N . LEU A 1 194 ? 1.170 -27.994 -8.351 1.00 86.25 194 LEU A N 1
ATOM 1445 C CA . LEU A 1 194 ? 2.142 -28.940 -8.899 1.00 86.25 194 LEU A CA 1
ATOM 1446 C C . LEU A 1 194 ? 3.273 -29.245 -7.902 1.00 86.25 194 LEU A C 1
ATOM 1448 O O . LEU A 1 194 ? 3.644 -30.405 -7.743 1.00 86.25 194 LEU A O 1
ATOM 1452 N N . PHE A 1 195 ? 3.791 -28.235 -7.199 1.00 86.12 195 PHE A N 1
ATOM 1453 C CA . PHE A 1 195 ? 4.839 -28.418 -6.188 1.00 86.12 195 PHE A CA 1
ATOM 1454 C C . PHE A 1 195 ? 4.345 -29.147 -4.933 1.00 86.12 195 PHE A C 1
ATOM 1456 O O . PHE A 1 195 ? 5.058 -30.008 -4.429 1.00 86.12 195 PHE A O 1
ATOM 1463 N N . GLN A 1 196 ? 3.126 -28.864 -4.465 1.00 78.56 196 GLN A N 1
ATOM 1464 C CA . GLN A 1 196 ? 2.518 -29.583 -3.339 1.00 78.56 196 GLN A CA 1
ATOM 1465 C C . GLN A 1 196 ? 2.171 -31.029 -3.698 1.00 78.56 196 GLN A C 1
ATOM 1467 O O . GLN A 1 196 ? 2.257 -31.888 -2.839 1.00 78.56 196 GLN A O 1
ATOM 1472 N N . SER A 1 197 ? 1.851 -31.330 -4.963 1.00 66.94 197 SER A N 1
ATOM 1473 C CA . SER A 1 197 ? 1.640 -32.719 -5.405 1.00 66.94 197 SER A CA 1
ATOM 1474 C C . SER A 1 197 ? 2.917 -33.574 -5.428 1.00 66.94 197 SER A C 1
ATOM 1476 O O . SER A 1 197 ? 2.838 -34.784 -5.622 1.00 66.94 197 SER A O 1
ATOM 1478 N N . ARG A 1 198 ? 4.095 -32.948 -5.286 1.00 58.59 198 ARG A N 1
ATOM 1479 C CA . ARG A 1 198 ? 5.406 -33.615 -5.279 1.00 58.59 198 ARG A CA 1
ATOM 1480 C C . ARG A 1 198 ? 6.026 -33.748 -3.883 1.00 58.59 198 ARG A C 1
ATOM 1482 O O . ARG A 1 198 ? 7.106 -34.330 -3.789 1.00 58.59 198 ARG A O 1
ATOM 1489 N N . GLN A 1 199 ? 5.391 -33.196 -2.850 1.00 50.44 199 GLN A N 1
ATOM 1490 C CA . GLN A 1 199 ? 5.752 -33.382 -1.440 1.00 50.44 199 GLN A CA 1
ATOM 1491 C C . GLN A 1 199 ? 4.775 -34.352 -0.785 1.00 50.44 199 GLN A C 1
ATOM 1493 O O . GLN A 1 199 ? 5.241 -35.115 0.086 1.00 50.44 199 GLN A O 1
#

Mean predicted aligned error: 10.52 Å

Secondary structure (DSSP, 8-state):
------------HHHHHHHHHHHHHHHHHHHHHHHHHHHHHHHHHHHHHHHHHTTTS-HHHHHHHHHHHHHHHHHHHHHHHHHHHHHHHHHHHHHT----SHHHHHHHHHHHHHHHHHHHHHHHHHHHHHHHHHHHHHHHHHHT-HHHHHHHHHHHHT--SHHHHHHHHHHHHHHHHHHHHHHHHHHHHHHHHHHHTT-

Radius of gyration: 26.19 Å; Cα contacts (8 Å, |Δi|>4): 102; chains: 1; bounding box: 60×77×56 Å

Solvent-accessible surface area (backbone atoms only — not comparable to full-atom values): 10687 Å² total; per-residue (Å²): 140,85,84,76,79,73,69,76,76,79,75,51,69,70,58,55,52,52,53,53,53,53,53,49,52,53,55,48,52,52,50,52,53,52,50,53,53,51,51,52,52,53,52,50,49,54,49,53,53,46,49,62,76,38,62,89,53,56,69,72,57,38,52,53,49,49,53,49,49,52,51,51,50,50,53,50,52,54,47,51,51,50,50,54,53,51,50,36,58,47,12,51,59,31,40,68,45,80,51,90,47,75,68,28,52,52,41,19,54,50,9,49,52,37,53,67,43,43,65,55,50,57,51,48,50,52,53,51,51,54,52,47,53,27,27,52,54,7,42,56,53,31,68,73,34,65,73,54,35,52,53,41,50,56,63,24,67,75,48,89,49,76,74,45,48,58,50,47,39,48,50,51,21,19,52,49,20,47,52,51,49,51,53,49,49,68,52,48,56,57,51,49,52,55,55,58,74,74,107

Foldseek 3Di:
DDPPPPDPPPPPPVNVVVVVVVVVVVVVVVVVVVVVVVVVLVLVLLLLVLCVVCVPDDPVVSVVSSVVSVVCCVCVVVVVVVVLVVQLVVLCVQLPQPDPDPVSVVSNVSSVVSPVCSVVVVVVCVVVVVLVSLLSQLVSVQVVPVVSVVVQQVVLVPDPDPVSNVVSSSVSSSVSSVVVVVVVCVVVVVVVVVVVVVD